Protein AF-0000000070850771 (afdb_homodimer)

Sequence (356 aa):
VQFSPDGNRIVSGSNDKTIRLWDASSGKQIQSLEGHSDGVTFVQFSPDGNKIASGSEDNTIRLWDASSGKQIQSLEGHSDSVYSVQFSPDGIRIVSASFDKTIRLWDASSGKQIQFLEGHSGGVTFVQFSLDGNRIVSSSFDKTIRLWDAFSGKQIQSLEGHSGSIYSVQFSLDGNRIVQFSPDGNRIVSGSNDKTIRLWDASSGKQIQSLEGHSDGVTFVQFSPDGNKIASGSEDNTIRLWDASSGKQIQSLEGHSDSVYSVQFSPDGIRIVSASFDKTIRLWDASSGKQIQFLEGHSGGVTFVQFSLDGNRIVSSSFDKTIRLWDAFSGKQIQSLEGHSGSIYSVQFSLDGNRI

Foldseek 3Di:
DDAALVRQKDWDWFQVQWIWIAGRPVRDTDDIQHDGPGGWQDWDAQNVRQKMWTWGQSQWIWIAGRVPSHTDDIQHDGPGGWHEKDAALVRQKMWTFFQSQWIWIAGRPPSHTQDIAHDGPGGWNYKDADNVRQKMWTFGQSGKIWIAGRRPNDTDDIHDDDPGGDDDDDDDNPPDPD/DDAALVRQKDWDWFQVQWIWIAGRPVRDTDDIQHDGPGGWQDWDAQNVRQKMWTWGQSQWIWIAGRVPSHTDDIQHDGPGGWHEKDAANVRQKMWTFFQSQWIWIAGRPPSHTQDIAHDGPGGWNYKDADNVRQKMWTFGQSGKIWIAGRRPNDTDDIHDDDPGGDDDDDRPPPPDPD

Secondary structure (DSSP, 8-state):
-EE-TTSSEEEEEETTSEEEEEETTT--EEEEEE--SS-EEEEEE-TTSSEEEEEETTS-EEEEETTT--EEEEE---SS-EEEEEE-TTSSEEEEEETTSEEEEEETTT--EEEEEE--SS-EEEEEE-TTSSEEEEEETTS-EEEEETTT--EEEEE----SPEE--PPP------/-EE-TTSSEEEEEETTSEEEEEETTT--EEEEEE--SS-EEEEEE-TTSSEEEEEETTS-EEEEETTT--EEEEE---SS-EEEEEE-TTSSEEEEEETTSEEEEEETTT--EEEEEE--SS-EEEEEE-TTSSEEEEEETTS-EEEEETTT--EEEEE----S-EE-S-----S---

Organism: Reticulomyxa filosa (NCBI:txid46433)

Solvent-accessible surface area (backbone atoms only — not comparable to full-atom values): 17464 Å² total; per-residue (Å²): 62,41,60,29,66,87,46,56,31,33,41,38,21,13,49,67,22,39,31,39,32,27,33,55,83,81,34,44,75,74,40,70,37,76,76,59,87,30,29,23,37,20,50,38,55,29,63,86,41,56,32,32,42,34,16,11,56,63,19,35,34,39,32,27,33,54,84,80,40,44,74,74,44,70,39,77,76,59,84,27,36,20,37,19,56,39,55,28,63,84,43,56,33,34,40,35,12,13,50,63,22,37,32,40,30,29,33,57,84,81,45,45,75,74,38,69,34,76,78,58,89,23,31,20,43,28,50,44,58,30,73,85,41,59,32,31,40,34,36,22,68,63,26,38,33,38,33,27,33,57,81,80,35,44,74,72,36,67,39,74,77,61,87,26,50,52,23,28,37,77,80,83,76,80,72,61,89,115,47,40,60,29,66,86,47,55,31,33,40,39,22,13,48,66,21,41,31,38,32,28,33,56,83,80,34,44,76,73,42,69,38,77,76,58,88,29,30,24,41,20,43,38,56,28,64,86,41,55,31,32,41,34,15,11,57,64,18,35,32,38,33,26,34,55,85,80,40,43,76,73,43,71,38,76,76,60,84,28,34,20,45,19,55,37,55,27,65,86,43,56,33,34,40,35,13,14,50,64,22,36,33,40,29,28,32,56,84,82,44,44,76,74,38,69,34,75,78,58,89,22,31,19,58,30,51,43,60,32,71,84,42,59,33,32,41,34,36,20,68,64,27,38,33,39,33,28,33,58,81,81,36,44,74,73,36,66,40,75,77,59,85,25,49,54,31,30,59,40,60,50,72,73,83,63,84,118

Radius of gyration: 18.32 Å; Cα contacts (8 Å, |Δi|>4): 1154; chains: 2; bounding box: 45×47×45 Å

InterPro domains:
  IPR001680 WD40 repeat [PS50082] (1-32)
  IPR001680 WD40 repeat [PS50082] (33-74)
  IPR001680 WD40 repeat [PS50082] (75-116)
  IPR001680 WD40 repeat [PS50082] (117-158)
  IPR001680 WD40 repeat [SM00320] (1-23)
  IPR001680 WD40 repeat [SM00320] (26-65)
  IPR001680 WD40 repeat [SM00320] (68-107)
  IPR001680 WD40 repeat [SM00320] (110-149)
  IPR015943 WD40/YVTN repeat-like-containing domain superfamily [G3DSA:2.130.10.10] (1-86)
  IPR015943 WD40/YVTN repeat-like-containing domain superfamily [G3DSA:2.130.10.10] (87-178)
  IPR019775 WD40 repeat, conserved site [PS00678] (10-24)
  IPR019775 WD40 repeat, conserved site [PS00678] (52-66)
  IPR019775 WD40 repeat, conserved site [PS00678] (94-108)
  IPR020472 PAC1/LIS1-like, WD-40 repeat [PR00320] (10-24)
  IPR020472 PAC1/LIS1-like, WD-40 repeat [PR00320] (52-66)
  IPR020472 PAC1/LIS1-like, WD-40 repeat [PR00320] (94-108)
  IPR036322 WD40-repeat-containing domain superfamily [SSF50978] (1-176)
  IPR055442 EML-like, second beta-propeller domain [PF23414] (3-158)

Nearest PDB structures (foldseek):
  5mzh-assembly2_B  TM=9.780E-01  e=2.403E-18  Chlamydomonas reinhardtii
  5nnz-assembly2_B  TM=9.558E-01  e=1.083E-18  Homo sapiens
  2co0-assembly1_A  TM=9.721E-01  e=6.954E-18  Homo sapiens
  7axx-assembly1_A  TM=9.404E-01  e=8.601E-18  Homo sapiens
  2gnq-assembly1_A  TM=9.374E-01  e=9.070E-18  Homo sapiens

pLDDT: mean 88.92, std 14.16, range [16.92, 97.56]

Structure (mmCIF, N/CA/C/O backbone):
data_AF-0000000070850771-model_v1
#
loop_
_entity.id
_entity.type
_entity.pdbx_description
1 polymer 'EML-like second beta-propeller domain-containing protein'
#
loop_
_atom_site.group_PDB
_atom_site.id
_atom_site.type_symbol
_atom_site.label_atom_id
_atom_site.label_alt_id
_atom_site.label_comp_id
_atom_site.label_asym_id
_atom_site.label_entity_id
_atom_site.label_seq_id
_atom_site.pdbx_PDB_ins_code
_atom_site.Cartn_x
_atom_site.Cartn_y
_atom_site.Cartn_z
_atom_site.occupancy
_atom_site.B_iso_or_equiv
_atom_site.auth_seq_id
_atom_site.auth_comp_id
_atom_site.auth_asym_id
_atom_site.auth_atom_id
_atom_site.pdbx_PDB_model_num
ATOM 1 N N . VAL A 1 1 ? -6.684 4.672 1.178 1 89.12 1 VAL A N 1
ATOM 2 C CA . VAL A 1 1 ? -7.539 4.383 2.324 1 89.12 1 VAL A CA 1
ATOM 3 C C . VAL A 1 1 ? -6.812 3.449 3.289 1 89.12 1 VAL A C 1
ATOM 5 O O . VAL A 1 1 ? -6.086 2.549 2.863 1 89.12 1 VAL A O 1
ATOM 8 N N . GLN A 1 2 ? -7.027 3.639 4.605 1 88.12 2 GLN A N 1
ATOM 9 C CA . GLN A 1 2 ? -6.363 2.789 5.59 1 88.12 2 GLN A CA 1
ATOM 10 C C . GLN A 1 2 ? -7.133 2.771 6.91 1 88.12 2 GLN A C 1
ATOM 12 O O . GLN A 1 2 ? -7.664 3.799 7.34 1 88.12 2 GLN A O 1
ATOM 17 N N . PHE A 1 3 ? -7.062 1.614 7.566 1 88.5 3 PHE A N 1
ATOM 18 C CA . PHE A 1 3 ? -7.574 1.521 8.93 1 88.5 3 PHE A CA 1
ATOM 19 C C . PHE A 1 3 ? -6.59 2.137 9.922 1 88.5 3 PHE A C 1
ATOM 21 O O . PHE A 1 3 ? -5.375 2.057 9.727 1 88.5 3 PHE A O 1
ATOM 28 N N . SER A 1 4 ? -7.227 2.68 10.938 1 89.06 4 SER A N 1
ATOM 29 C CA . SER A 1 4 ? -6.375 2.969 12.086 1 89.06 4 SER A CA 1
ATOM 30 C C . SER A 1 4 ? -5.906 1.686 12.766 1 89.06 4 SER A C 1
ATOM 32 O O . SER A 1 4 ? -6.504 0.624 12.578 1 89.06 4 SER A O 1
ATOM 34 N N . PRO A 1 5 ? -4.832 1.775 13.516 1 85.44 5 PRO A N 1
ATOM 35 C CA . PRO A 1 5 ? -4.285 0.564 14.133 1 85.44 5 PRO A CA 1
ATOM 36 C C . PRO A 1 5 ? -5.285 -0.142 15.039 1 85.44 5 PRO A C 1
ATOM 38 O O . PRO A 1 5 ? -5.281 -1.372 15.133 1 85.44 5 PRO A O 1
ATOM 41 N N . ASP A 1 6 ? -6.125 0.555 15.688 1 86.81 6 ASP A N 1
ATOM 42 C CA . ASP A 1 6 ? -7.094 -0.061 16.594 1 86.81 6 ASP A CA 1
ATOM 43 C C . ASP A 1 6 ? -8.344 -0.503 15.844 1 86.81 6 ASP A C 1
ATOM 45 O O . ASP A 1 6 ? -9.25 -1.098 16.438 1 86.81 6 ASP A O 1
ATOM 49 N N . GLY A 1 7 ? -8.414 -0.116 14.547 1 87.88 7 GLY A N 1
ATOM 50 C CA . GLY A 1 7 ? -9.492 -0.587 13.688 1 87.88 7 GLY A CA 1
ATOM 51 C C . GLY A 1 7 ? -10.758 0.236 13.82 1 87.88 7 GLY A C 1
ATOM 52 O O . GLY A 1 7 ? -11.766 -0.069 13.18 1 87.88 7 GLY A O 1
ATOM 53 N N . ASN A 1 8 ? -10.742 1.292 14.602 1 91.94 8 ASN A N 1
ATOM 54 C CA . ASN A 1 8 ? -11.961 2.033 14.914 1 91.94 8 ASN A CA 1
ATOM 55 C C . ASN A 1 8 ? -12.188 3.178 13.922 1 91.94 8 ASN A C 1
ATOM 57 O O . ASN A 1 8 ? -13.289 3.73 13.852 1 91.94 8 ASN A O 1
ATOM 61 N N . ARG A 1 9 ? -11.195 3.527 13.25 1 93.56 9 ARG A N 1
ATOM 62 C CA . ARG A 1 9 ? -11.289 4.629 12.297 1 93.56 9 ARG A CA 1
ATOM 63 C C . ARG A 1 9 ? -10.719 4.234 10.945 1 93.56 9 ARG A C 1
ATOM 65 O O . ARG A 1 9 ? -9.953 3.271 10.844 1 93.56 9 ARG A O 1
ATOM 72 N N . ILE A 1 10 ? -11.109 4.938 9.898 1 92.06 10 ILE A N 1
ATOM 73 C CA . ILE A 1 10 ? -10.602 4.82 8.539 1 92.06 10 ILE A CA 1
ATOM 74 C C . ILE A 1 10 ? -10.219 6.203 8.008 1 92.06 10 ILE A C 1
ATOM 76 O O . ILE A 1 10 ? -10.953 7.176 8.211 1 92.06 10 ILE A O 1
ATOM 80 N N . VAL A 1 11 ? -9.102 6.285 7.367 1 93.56 11 VAL A N 1
ATOM 81 C CA . VAL A 1 11 ? -8.711 7.539 6.727 1 93.56 11 VAL A CA 1
ATOM 82 C C . VAL A 1 11 ? -8.672 7.355 5.211 1 93.56 11 VAL A C 1
ATOM 84 O O . VAL A 1 11 ? -8.281 6.293 4.719 1 93.56 11 VAL A O 1
ATOM 87 N N . SER A 1 12 ? -9.086 8.336 4.516 1 93 12 SER A N 1
ATOM 88 C CA . SER A 1 12 ? -9.062 8.312 3.057 1 93 12 SER A CA 1
ATOM 89 C C . SER A 1 12 ? -8.594 9.648 2.486 1 93 12 SER A C 1
ATOM 91 O O . SER A 1 12 ? -8.852 10.703 3.072 1 93 12 SER A O 1
ATOM 93 N N . GLY A 1 13 ? -7.906 9.562 1.429 1 93.25 13 GLY A N 1
ATOM 94 C CA . GLY A 1 13 ? -7.52 10.719 0.638 1 93.25 13 GLY A CA 1
ATOM 95 C C . GLY A 1 13 ? -8.062 10.688 -0.779 1 93.25 13 GLY A C 1
ATOM 96 O O . GLY A 1 13 ? -8.312 9.609 -1.324 1 93.25 13 GLY A O 1
ATOM 97 N N . SER A 1 14 ? -8.164 11.859 -1.319 1 91.25 14 SER A N 1
ATOM 98 C CA . SER A 1 14 ? -8.82 11.938 -2.621 1 91.25 14 SER A CA 1
ATOM 99 C C . SER A 1 14 ? -8.188 13.016 -3.498 1 91.25 14 SER A C 1
ATOM 101 O O . SER A 1 14 ? -7.496 13.906 -2.998 1 91.25 14 SER A O 1
ATOM 103 N N . ASN A 1 15 ? -8.484 12.883 -4.758 1 91.19 15 ASN A N 1
ATOM 104 C CA . ASN A 1 15 ? -8.07 13.898 -5.727 1 91.19 15 ASN A CA 1
ATOM 105 C C . ASN A 1 15 ? -8.844 15.203 -5.531 1 91.19 15 ASN A C 1
ATOM 107 O O . ASN A 1 15 ? -8.484 16.234 -6.105 1 91.19 15 ASN A O 1
ATOM 111 N N . ASP A 1 16 ? -9.875 15.266 -4.766 1 91.88 16 ASP A N 1
ATOM 112 C CA . ASP A 1 16 ? -10.617 16.5 -4.496 1 91.88 16 ASP A CA 1
ATOM 113 C C . ASP A 1 16 ? -9.922 17.328 -3.422 1 91.88 16 ASP A C 1
ATOM 115 O O . ASP A 1 16 ? -10.5 18.281 -2.9 1 91.88 16 ASP A O 1
ATOM 119 N N . LYS A 1 17 ? -8.742 16.938 -3.02 1 94 17 LYS A N 1
ATOM 120 C CA . LYS A 1 17 ? -7.816 17.656 -2.148 1 94 17 LYS A CA 1
ATOM 121 C C . LYS A 1 17 ? -8.188 17.469 -0.679 1 94 17 LYS A C 1
ATOM 123 O O . LYS A 1 17 ? -7.641 18.141 0.194 1 94 17 LYS A O 1
ATOM 128 N N . THR A 1 18 ? -9.078 16.531 -0.438 1 93.31 18 THR A N 1
ATOM 129 C CA . THR A 1 18 ? -9.508 16.391 0.947 1 93.31 18 THR A CA 1
ATOM 130 C C . THR A 1 18 ? -9.047 15.047 1.521 1 93.31 18 THR A C 1
ATOM 132 O O . THR A 1 18 ? -8.859 14.078 0.78 1 93.31 18 THR A O 1
ATOM 135 N N . ILE A 1 19 ? -8.836 15.078 2.793 1 95.5 19 ILE A N 1
ATOM 136 C CA . ILE A 1 19 ? -8.68 13.875 3.613 1 95.5 19 ILE A CA 1
ATOM 137 C C . ILE A 1 19 ? -9.867 13.734 4.555 1 95.5 19 ILE A C 1
ATOM 139 O O . ILE A 1 19 ? -10.289 14.711 5.188 1 95.5 19 ILE A O 1
ATOM 143 N N . ARG A 1 20 ? -10.359 12.562 4.66 1 95.5 20 ARG A N 1
ATOM 144 C CA . ARG A 1 20 ? -11.508 12.344 5.535 1 95.5 20 ARG A CA 1
ATOM 145 C C . ARG A 1 20 ? -11.242 11.203 6.516 1 95.5 20 ARG A C 1
ATOM 147 O O . ARG A 1 20 ? -10.633 10.203 6.152 1 95.5 20 ARG A O 1
ATOM 154 N N . LEU A 1 21 ? -11.695 11.477 7.652 1 95.56 21 LEU A N 1
ATOM 155 C CA . LEU A 1 21 ? -11.68 10.461 8.703 1 95.56 21 LEU A CA 1
ATOM 156 C C . LEU A 1 21 ? -13.086 9.938 8.977 1 95.56 21 LEU A C 1
ATOM 158 O O . LEU A 1 21 ? -14.023 10.719 9.125 1 95.56 21 LEU A O 1
ATOM 162 N N . TRP A 1 22 ? -13.156 8.641 9.062 1 94.81 22 TRP A N 1
ATOM 163 C CA . TRP A 1 22 ? -14.445 7.988 9.242 1 94.81 22 TRP A CA 1
ATOM 164 C C . TRP A 1 22 ? -14.453 7.125 10.492 1 94.81 22 TRP A C 1
ATOM 166 O O . TRP A 1 22 ? -13.438 6.523 10.852 1 94.81 22 TRP A O 1
ATOM 176 N N . ASP A 1 23 ? -15.617 7.082 11.125 1 94.88 23 ASP A N 1
ATOM 177 C CA . ASP A 1 23 ? -15.844 6.051 12.133 1 94.88 23 ASP A CA 1
ATOM 178 C C . ASP A 1 23 ? -16.094 4.691 11.484 1 94.88 23 ASP A C 1
ATOM 180 O O . ASP A 1 23 ? -17.016 4.543 10.68 1 94.88 23 ASP A O 1
ATOM 184 N N . ALA A 1 24 ? -15.375 3.721 11.82 1 90.88 24 ALA A N 1
ATOM 185 C CA . ALA A 1 24 ? -15.406 2.439 11.117 1 90.88 24 ALA A CA 1
ATOM 186 C C . ALA A 1 24 ? -16.656 1.64 11.5 1 90.88 24 ALA A C 1
ATOM 188 O O . ALA A 1 24 ? -17.016 0.683 10.812 1 90.88 24 ALA A O 1
ATOM 189 N N . SER A 1 25 ? -17.203 1.905 12.562 1 89.12 25 SER A N 1
ATOM 190 C CA . SER A 1 25 ? -18.391 1.177 13 1 89.12 25 SER A CA 1
ATOM 191 C C . SER A 1 25 ? -19.656 1.756 12.383 1 89.12 25 SER A C 1
ATOM 193 O O . SER A 1 25 ? -20.453 1.026 11.797 1 89.12 25 SER A O 1
ATOM 195 N N . SER A 1 26 ? -19.812 3.1 12.438 1 90.81 26 SER A N 1
ATOM 196 C CA . SER A 1 26 ? -21.047 3.736 11.984 1 90.81 26 SER A CA 1
ATOM 197 C C . SER A 1 26 ? -20.938 4.137 10.516 1 90.81 26 SER A C 1
ATOM 199 O O . SER A 1 26 ? -21.969 4.359 9.859 1 90.81 26 SER A O 1
ATOM 201 N N . GLY A 1 27 ? -19.719 4.312 10.047 1 89.81 27 GLY A N 1
ATOM 202 C CA . GLY A 1 27 ? -19.5 4.773 8.688 1 89.81 27 GLY A CA 1
ATOM 203 C C . GLY A 1 27 ? -19.625 6.281 8.539 1 89.81 27 GLY A C 1
ATOM 204 O O . GLY A 1 27 ? -19.516 6.812 7.438 1 89.81 27 GLY A O 1
ATOM 205 N N . LYS A 1 28 ? -19.797 6.949 9.641 1 93.44 28 LYS A N 1
ATOM 206 C CA . LYS A 1 28 ? -19.953 8.398 9.594 1 93.44 28 LYS A CA 1
ATOM 207 C C . LYS A 1 28 ? -18.594 9.102 9.531 1 93.44 28 LYS A C 1
ATOM 209 O O . LYS A 1 28 ? -17.641 8.656 10.164 1 93.44 28 LYS A O 1
ATOM 214 N N . GLN A 1 29 ? -18.641 10.164 8.812 1 94.06 29 GLN A N 1
ATOM 215 C CA . GLN A 1 29 ? -17.438 10.992 8.781 1 94.06 29 GLN A CA 1
ATOM 216 C C . GLN A 1 29 ? -17.219 11.695 10.117 1 94.06 29 GLN A C 1
ATOM 218 O O . GLN A 1 29 ? -18.125 12.32 10.648 1 94.06 29 GLN A O 1
ATOM 223 N N . ILE A 1 30 ? -16.062 11.617 10.664 1 94.75 30 ILE A N 1
ATOM 224 C CA . ILE A 1 30 ? -15.68 12.234 11.93 1 94.75 30 ILE A CA 1
ATOM 225 C C . ILE A 1 30 ? -15.07 13.609 11.672 1 94.75 30 ILE A C 1
ATOM 227 O O . ILE A 1 30 ? -15.391 14.578 12.367 1 94.75 30 ILE A O 1
ATOM 231 N N . GLN A 1 31 ? -14.133 13.656 10.758 1 93.88 31 GLN A N 1
ATOM 232 C CA . GLN A 1 31 ? -13.375 14.867 10.461 1 93.88 31 GLN A CA 1
ATOM 233 C C . GLN A 1 31 ? -13.094 14.992 8.969 1 93.88 31 GLN A C 1
ATOM 235 O O . GLN A 1 31 ? -13.047 13.984 8.258 1 93.88 31 GLN A O 1
ATOM 240 N N . SER A 1 32 ? -12.992 16.188 8.523 1 94 32 SER A N 1
ATOM 241 C CA . SER A 1 32 ? -12.383 16.531 7.242 1 94 32 SER A CA 1
ATOM 242 C C . SER A 1 32 ? -11.086 17.297 7.438 1 94 32 SER A C 1
ATOM 244 O O . SER A 1 32 ? -11.062 18.328 8.117 1 94 32 SER A O 1
ATOM 246 N N . LEU A 1 33 ? -10.078 16.781 6.965 1 94.62 33 LEU A N 1
ATOM 247 C CA . LEU A 1 33 ? -8.773 17.438 7.078 1 94.62 33 LEU A CA 1
ATOM 248 C C . LEU A 1 33 ? -8.453 18.234 5.816 1 94.62 33 LEU A C 1
ATOM 250 O O . LEU A 1 33 ? -8.102 17.656 4.785 1 94.62 33 LEU A O 1
ATOM 254 N N . GLU A 1 34 ? -8.523 19.5 5.973 1 92.31 34 GLU A N 1
ATOM 255 C CA . GLU A 1 34 ? -8.352 20.391 4.828 1 92.31 34 GLU A CA 1
ATOM 256 C C . GLU A 1 34 ? -7.055 21.172 4.934 1 92.31 34 GLU A C 1
ATOM 258 O O . GLU A 1 34 ? -6.73 21.703 6 1 92.31 34 GLU A O 1
ATOM 263 N N . GLY A 1 35 ? -6.328 21.25 3.82 1 93.12 35 GLY A N 1
ATOM 264 C CA . GLY A 1 35 ? -5.086 22 3.82 1 93.12 35 GLY A CA 1
ATOM 265 C C . GLY A 1 35 ? -4.277 21.828 2.547 1 93.12 35 GLY A C 1
ATOM 266 O O . GLY A 1 35 ? -3.627 22.766 2.084 1 93.12 35 GLY A O 1
ATOM 267 N N . HIS A 1 36 ? -4.328 20.641 2.012 1 95.25 36 HIS A N 1
ATOM 268 C CA . HIS A 1 36 ? -3.641 20.406 0.746 1 95.25 36 HIS A CA 1
ATOM 269 C C . HIS A 1 36 ? -4.242 21.25 -0.37 1 95.25 36 HIS A C 1
ATOM 271 O O . HIS A 1 36 ? -5.457 21.484 -0.397 1 95.25 36 HIS A O 1
ATOM 277 N N . SER A 1 37 ? -3.457 21.688 -1.333 1 96.38 37 SER A N 1
ATOM 278 C CA . SER A 1 37 ? -3.924 22.531 -2.424 1 96.38 37 SER A CA 1
ATOM 279 C C . SER A 1 37 ? -4.035 21.75 -3.727 1 96.38 37 SER A C 1
ATOM 281 O O . SER A 1 37 ? -4.324 22.328 -4.781 1 96.38 37 SER A O 1
ATOM 283 N N . ASP A 1 38 ? -3.732 20.516 -3.734 1 96.12 38 ASP A N 1
ATOM 284 C CA . ASP A 1 38 ? -3.895 19.594 -4.863 1 96.12 38 ASP A CA 1
ATOM 285 C C . ASP A 1 38 ? -4.246 18.188 -4.383 1 96.12 38 ASP A C 1
ATOM 287 O O . ASP A 1 38 ? -4.453 17.969 -3.188 1 96.12 38 ASP A O 1
ATOM 291 N N . GLY A 1 39 ? -4.426 17.281 -5.312 1 93.31 39 GLY A N 1
ATOM 292 C CA . GLY A 1 39 ? -4.883 15.938 -4.992 1 93.31 39 GLY A CA 1
ATOM 293 C C . GLY A 1 39 ? -4.051 15.266 -3.922 1 93.31 39 GLY A C 1
ATOM 294 O O . GLY A 1 39 ? -2.824 15.391 -3.91 1 93.31 39 GLY A O 1
ATOM 295 N N . VAL A 1 40 ? -4.727 14.57 -3.033 1 93.56 40 VAL A N 1
ATOM 296 C CA . VAL A 1 40 ? -4.074 13.766 -2.006 1 93.56 40 VAL A CA 1
ATOM 297 C C . VAL A 1 40 ? -3.795 12.359 -2.547 1 93.56 40 VAL A C 1
ATOM 299 O O . VAL A 1 40 ? -4.715 11.664 -2.977 1 93.56 40 VAL A O 1
ATOM 302 N N . THR A 1 41 ? -2.525 11.93 -2.484 1 88.69 41 THR A N 1
ATOM 303 C CA . THR A 1 41 ? -2.107 10.719 -3.174 1 88.69 41 THR A CA 1
ATOM 304 C C . THR A 1 41 ? -1.843 9.594 -2.174 1 88.69 41 THR A C 1
ATOM 306 O O . THR A 1 41 ? -1.808 8.414 -2.547 1 88.69 41 THR A O 1
ATOM 309 N N . PHE A 1 42 ? -1.673 9.938 -0.958 1 89.88 42 PHE A N 1
ATOM 310 C CA . PHE A 1 42 ? -1.331 8.938 0.043 1 89.88 42 PHE A CA 1
ATOM 311 C C . PHE A 1 42 ? -1.756 9.391 1.434 1 89.88 42 PHE A C 1
ATOM 313 O O . PHE A 1 42 ? -1.63 10.57 1.771 1 89.88 42 PHE A O 1
ATOM 320 N N . VAL A 1 43 ? -2.215 8.453 2.211 1 91.94 43 VAL A N 1
ATOM 321 C CA . VAL A 1 43 ? -2.51 8.703 3.617 1 91.94 43 VAL A CA 1
ATOM 322 C C . VAL A 1 43 ? -2.109 7.496 4.457 1 91.94 43 VAL A C 1
ATOM 324 O O . VAL A 1 43 ? -2.26 6.352 4.02 1 91.94 43 VAL A O 1
ATOM 327 N N . GLN A 1 44 ? -1.701 7.785 5.633 1 90.5 44 GLN A N 1
ATOM 328 C CA . GLN A 1 44 ? -1.362 6.703 6.551 1 90.5 44 GLN A CA 1
ATOM 329 C C . GLN A 1 44 ? -1.435 7.172 8 1 90.5 44 GLN A C 1
ATOM 331 O O . GLN A 1 44 ? -0.997 8.273 8.328 1 90.5 44 GLN A O 1
ATOM 336 N N . PHE A 1 45 ? -1.881 6.266 8.844 1 90.5 45 PHE A N 1
ATOM 337 C CA . PHE A 1 45 ? -1.813 6.508 10.281 1 90.5 45 PHE A CA 1
ATOM 338 C C . PHE A 1 45 ? -0.41 6.238 10.812 1 90.5 45 PHE A C 1
ATOM 340 O O . PHE A 1 45 ? 0.292 5.363 10.305 1 90.5 45 PHE A O 1
ATOM 347 N N . SER A 1 46 ? -0.137 6.992 11.852 1 90.44 46 SER A N 1
ATOM 348 C CA . SER A 1 46 ? 1.011 6.574 12.648 1 90.44 46 SER A CA 1
ATOM 349 C C . SER A 1 46 ? 0.725 5.27 13.383 1 90.44 46 SER A C 1
ATOM 351 O O . SER A 1 46 ? -0.435 4.898 13.578 1 90.44 46 SER A O 1
ATOM 353 N N . PRO A 1 47 ? 1.763 4.582 13.766 1 87.31 47 PRO A N 1
ATOM 354 C CA . PRO A 1 47 ? 1.561 3.275 14.398 1 87.31 47 PRO A CA 1
ATOM 355 C C . PRO A 1 47 ? 0.723 3.355 15.672 1 87.31 47 PRO A C 1
ATOM 357 O O . PRO A 1 47 ? 0.013 2.404 16 1 87.31 47 PRO A O 1
ATOM 360 N N . ASP A 1 48 ? 0.796 4.418 16.375 1 89.38 48 ASP A N 1
ATOM 361 C CA . ASP A 1 48 ? 0.015 4.547 17.594 1 89.38 48 ASP A CA 1
ATOM 362 C C . ASP A 1 48 ? -1.374 5.109 17.312 1 89.38 48 ASP A C 1
ATOM 364 O O . ASP A 1 48 ? -2.205 5.227 18.219 1 89.38 48 ASP A O 1
ATOM 368 N N . GLY A 1 49 ? -1.608 5.543 16.078 1 91.44 49 GLY A N 1
ATOM 369 C CA . GLY A 1 49 ? -2.93 5.973 15.641 1 91.44 49 GLY A CA 1
ATOM 370 C C . GLY A 1 49 ? -3.227 7.422 15.984 1 91.44 49 GLY A C 1
ATOM 371 O O . GLY A 1 49 ? -4.344 7.895 15.773 1 91.44 49 GLY A O 1
ATOM 372 N N . ASN A 1 50 ? -2.221 8.156 16.438 1 94.31 50 ASN A N 1
ATOM 373 C CA . ASN A 1 50 ? -2.457 9.5 16.922 1 94.31 50 ASN A CA 1
ATOM 374 C C . ASN A 1 50 ? -2.207 10.555 15.844 1 94.31 50 ASN A C 1
ATOM 376 O O . ASN A 1 50 ? -2.641 11.695 15.977 1 94.31 50 ASN A O 1
ATOM 380 N N . LYS A 1 51 ? -1.517 10.172 14.875 1 95.44 51 LYS A N 1
ATOM 381 C CA . LYS A 1 51 ? -1.221 11.078 13.773 1 95.44 51 LYS A CA 1
ATOM 382 C C . LYS A 1 51 ? -1.58 10.453 12.43 1 95.44 51 LYS A C 1
ATOM 384 O O . LYS A 1 51 ? -1.708 9.234 12.32 1 95.44 51 LYS A O 1
ATOM 389 N N . ILE A 1 52 ? -1.757 11.305 11.461 1 94.12 52 ILE A N 1
ATOM 390 C CA . ILE A 1 52 ? -1.931 10.914 10.062 1 94.12 52 ILE A CA 1
ATOM 391 C C . ILE A 1 52 ? -0.933 11.68 9.188 1 94.12 52 ILE A C 1
ATOM 393 O O . ILE A 1 52 ? -0.766 12.891 9.336 1 94.12 52 ILE A O 1
ATOM 397 N N . ALA A 1 53 ? -0.269 10.969 8.367 1 94.38 53 ALA A N 1
ATOM 398 C CA . ALA A 1 53 ? 0.571 11.594 7.348 1 94.38 53 ALA A CA 1
ATOM 399 C C . ALA A 1 53 ? -0.092 11.531 5.977 1 94.38 53 ALA A C 1
ATOM 401 O O . ALA A 1 53 ? -0.691 10.516 5.617 1 94.38 53 ALA A O 1
ATOM 402 N N . SER A 1 54 ? 0.041 12.602 5.242 1 94.5 54 SER A N 1
ATOM 403 C CA . SER A 1 54 ? -0.524 12.641 3.896 1 94.5 54 SER A CA 1
ATOM 404 C C . SER A 1 54 ? 0.473 13.211 2.895 1 94.5 54 SER A C 1
ATOM 406 O O . SER A 1 54 ? 1.243 14.109 3.223 1 94.5 54 SER A O 1
ATOM 408 N N . GLY A 1 55 ? 0.495 12.617 1.747 1 93.88 55 GLY A N 1
ATOM 409 C CA . GLY A 1 55 ? 1.216 13.141 0.598 1 93.88 55 GLY A CA 1
ATOM 410 C C . GLY A 1 55 ? 0.301 13.648 -0.502 1 93.88 55 GLY A C 1
ATOM 411 O O . GLY A 1 55 ? -0.823 13.164 -0.651 1 93.88 55 GLY A O 1
ATOM 412 N N . SER A 1 56 ? 0.813 14.555 -1.225 1 93.75 56 SER A N 1
ATOM 413 C CA . SER A 1 56 ? -0.053 15.227 -2.191 1 93.75 56 SER A CA 1
ATOM 414 C C . SER A 1 56 ? 0.71 15.586 -3.463 1 93.75 56 SER A C 1
ATOM 416 O O . SER A 1 56 ? 1.942 15.617 -3.465 1 93.75 56 SER A O 1
ATOM 418 N N . GLU A 1 57 ? -0.067 15.859 -4.465 1 93.44 57 GLU A N 1
ATOM 419 C CA . GLU A 1 57 ? 0.456 16.391 -5.719 1 93.44 57 GLU A CA 1
ATOM 420 C C . GLU A 1 57 ? 0.903 17.844 -5.559 1 93.44 57 GLU A C 1
ATOM 422 O O . GLU A 1 57 ? 1.547 18.406 -6.449 1 93.44 57 GLU A O 1
ATOM 427 N N . ASP A 1 58 ? 0.616 18.531 -4.457 1 95.44 58 ASP A N 1
ATOM 428 C CA . ASP A 1 58 ? 1.066 19.891 -4.207 1 95.44 58 ASP A CA 1
ATOM 429 C C . ASP A 1 58 ? 2.494 19.906 -3.666 1 95.44 58 ASP A C 1
ATOM 431 O O . ASP A 1 58 ? 2.953 20.922 -3.146 1 95.44 58 ASP A O 1
ATOM 435 N N . ASN A 1 59 ? 3.135 18.812 -3.68 1 95.75 59 ASN A N 1
ATOM 436 C CA . ASN A 1 59 ? 4.551 18.609 -3.385 1 95.75 59 ASN A CA 1
ATOM 437 C C . ASN A 1 59 ? 4.812 18.594 -1.881 1 95.75 59 ASN A C 1
ATOM 439 O O . ASN A 1 59 ? 5.965 18.688 -1.447 1 95.75 59 ASN A O 1
ATOM 443 N N . THR A 1 60 ? 3.793 18.516 -1.09 1 94.88 60 THR A N 1
ATOM 444 C CA . THR A 1 60 ? 4.012 18.578 0.35 1 94.88 60 THR A CA 1
ATOM 445 C C . THR A 1 60 ? 3.523 17.312 1.039 1 94.88 60 THR A C 1
ATOM 447 O O . THR A 1 60 ? 2.715 16.562 0.479 1 94.88 60 THR A O 1
ATOM 450 N N . ILE A 1 61 ? 4.113 17.141 2.211 1 96.62 61 ILE A N 1
ATOM 451 C CA . ILE A 1 61 ? 3.596 16.203 3.197 1 96.62 61 ILE A CA 1
ATOM 452 C C . ILE A 1 61 ? 3.006 16.969 4.379 1 96.62 61 ILE A C 1
ATOM 454 O O . ILE A 1 61 ? 3.586 17.953 4.844 1 96.62 61 ILE A O 1
ATOM 458 N N . ARG A 1 62 ? 1.945 16.5 4.824 1 97 62 ARG A N 1
ATOM 459 C CA . ARG A 1 62 ? 1.354 17.125 5.996 1 97 62 ARG A CA 1
ATOM 460 C C . ARG A 1 62 ? 1.055 16.109 7.082 1 97 62 ARG A C 1
ATOM 462 O O . ARG A 1 62 ? 0.654 14.977 6.785 1 97 62 ARG A O 1
ATOM 469 N N . LEU A 1 63 ? 1.27 16.562 8.258 1 97.12 63 LEU A N 1
ATOM 470 C CA . LEU A 1 63 ? 0.951 15.773 9.438 1 97.12 63 LEU A CA 1
ATOM 471 C C . LEU A 1 63 ? -0.272 16.328 10.156 1 97.12 63 LEU A C 1
ATOM 473 O O . LEU A 1 63 ? -0.387 17.547 10.344 1 97.12 63 LEU A O 1
ATOM 477 N N . TRP A 1 64 ? -1.099 15.438 10.562 1 96.94 64 TRP A N 1
ATOM 478 C CA . TRP A 1 64 ? -2.357 15.805 11.195 1 96.94 64 TRP A CA 1
ATOM 479 C C . TRP A 1 64 ? -2.504 15.125 12.555 1 96.94 64 TRP A C 1
ATOM 481 O O . TRP A 1 64 ? -2.082 13.984 12.727 1 96.94 64 TRP A O 1
ATOM 491 N N . ASP A 1 65 ? -3.096 15.859 13.438 1 96.56 65 ASP A N 1
ATOM 492 C CA . ASP A 1 65 ? -3.576 15.219 14.656 1 96.56 65 ASP A CA 1
ATOM 493 C C . ASP A 1 65 ? -4.832 14.391 14.383 1 96.56 65 ASP A C 1
ATOM 495 O O . ASP A 1 65 ? -5.859 14.93 13.977 1 96.56 65 ASP A O 1
ATOM 499 N N . ALA A 1 66 ? -4.816 13.141 14.656 1 94.56 66 ALA A N 1
ATOM 500 C CA . ALA A 1 66 ? -5.891 12.242 14.258 1 94.56 66 ALA A CA 1
ATOM 501 C C . ALA A 1 66 ? -7.133 12.445 15.117 1 94.56 66 ALA A C 1
ATOM 503 O O . ALA A 1 66 ? -8.234 12.055 14.734 1 94.56 66 ALA A O 1
ATOM 504 N N . SER A 1 67 ? -6.949 12.93 16.281 1 93.94 67 SER A N 1
ATOM 505 C CA . SER A 1 67 ? -8.078 13.133 17.188 1 93.94 67 SER A CA 1
ATOM 506 C C . SER A 1 67 ? -8.82 14.422 16.859 1 93.94 67 SER A C 1
ATOM 508 O O . SER A 1 67 ? -10.055 14.43 16.781 1 93.94 67 SER A O 1
ATOM 510 N N . SER A 1 68 ? -8.117 15.516 16.578 1 93.81 68 SER A N 1
ATOM 511 C CA . SER A 1 68 ? -8.75 16.812 16.375 1 93.81 68 SER A CA 1
ATOM 512 C C . SER A 1 68 ? -8.938 17.125 14.898 1 93.81 68 SER A C 1
ATOM 514 O O . SER A 1 68 ? -9.75 17.969 14.531 1 93.81 68 SER A O 1
ATOM 516 N N . GLY A 1 69 ? -8.125 16.5 14.094 1 93.44 69 GLY A N 1
ATOM 517 C CA . GLY A 1 69 ? -8.148 16.766 12.664 1 93.44 69 GLY A CA 1
ATOM 518 C C . GLY A 1 69 ? -7.332 17.984 12.273 1 93.44 69 GLY A C 1
ATOM 519 O O . GLY A 1 69 ? -7.336 18.391 11.109 1 93.44 69 GLY A O 1
ATOM 520 N N . LYS A 1 70 ? -6.637 18.547 13.195 1 95.5 70 LYS A N 1
ATOM 521 C CA . LYS A 1 70 ? -5.852 19.75 12.914 1 95.5 70 LYS A CA 1
ATOM 522 C C . LYS A 1 70 ? -4.477 19.391 12.359 1 95.5 70 LYS A C 1
ATOM 524 O O . LYS A 1 70 ? -3.871 18.406 12.781 1 95.5 70 LYS A O 1
ATOM 529 N N . GLN A 1 71 ? -4.043 20.25 11.516 1 96.12 71 GLN A N 1
ATOM 530 C CA . GLN A 1 71 ? -2.695 20.062 10.977 1 96.12 71 GLN A CA 1
ATOM 531 C C . GLN A 1 71 ? -1.639 20.391 12.031 1 96.12 71 GLN A C 1
ATOM 533 O O . GLN A 1 71 ? -1.71 21.422 12.688 1 96.12 71 GLN A O 1
ATOM 538 N N . ILE A 1 72 ? -0.689 19.578 12.203 1 95.12 72 ILE A N 1
ATOM 539 C CA . ILE A 1 72 ? 0.411 19.734 13.141 1 95.12 72 ILE A CA 1
ATOM 540 C C . ILE A 1 72 ? 1.604 20.375 12.445 1 95.12 72 ILE A C 1
ATOM 542 O O . ILE A 1 72 ? 2.209 21.312 12.969 1 95.12 72 ILE A O 1
ATOM 546 N N . GLN A 1 73 ? 1.988 19.797 11.312 1 93.69 73 GLN A N 1
ATOM 547 C CA . GLN A 1 73 ? 3.188 20.203 10.586 1 93.69 73 GLN A CA 1
ATOM 548 C C . GLN A 1 73 ? 2.984 20.078 9.078 1 93.69 73 GLN A C 1
ATOM 550 O O . GLN A 1 73 ? 2.145 19.297 8.617 1 93.69 73 GLN A O 1
ATOM 555 N N . SER A 1 74 ? 3.711 20.859 8.352 1 94.44 74 SER A N 1
ATOM 556 C CA . SER A 1 74 ? 3.916 20.688 6.914 1 94.44 74 SER A CA 1
ATOM 557 C C . SER A 1 74 ? 5.375 20.391 6.594 1 94.44 74 SER A C 1
ATOM 559 O O . SER A 1 74 ? 6.27 21.141 6.984 1 94.44 74 SER A O 1
ATOM 561 N N . LEU A 1 75 ? 5.594 19.312 6.02 1 95.19 75 LEU A N 1
ATOM 562 C CA . LEU A 1 75 ? 6.941 18.922 5.613 1 95.19 75 LEU A CA 1
ATOM 563 C C . LEU A 1 75 ? 7.211 19.328 4.168 1 95.19 75 LEU A C 1
ATOM 565 O O . LEU A 1 75 ? 6.703 18.703 3.236 1 95.19 75 LEU A O 1
ATOM 569 N N . GLU A 1 76 ? 8.039 20.359 4.109 1 92.94 76 GLU A N 1
ATOM 570 C CA . GLU A 1 76 ? 8.312 20.953 2.803 1 92.94 76 GLU A CA 1
ATOM 571 C C . GLU A 1 76 ? 9.75 20.688 2.367 1 92.94 76 GLU A C 1
ATOM 573 O O . GLU A 1 76 ? 10.672 20.75 3.186 1 92.94 76 GLU A O 1
ATOM 578 N N . GLY A 1 77 ? 9.914 20.406 1.078 1 92.69 77 GLY A N 1
ATOM 579 C CA . GLY A 1 77 ? 11.234 20.141 0.544 1 92.69 77 GLY A CA 1
ATOM 580 C C . GLY A 1 77 ? 11.211 19.516 -0.837 1 92.69 77 GLY A C 1
ATOM 581 O O . GLY A 1 77 ? 12.016 19.875 -1.702 1 92.69 77 GLY A O 1
ATOM 582 N N . HIS A 1 78 ? 10.281 18.609 -1 1 95.44 78 HIS A N 1
ATOM 583 C CA . HIS A 1 78 ? 10.148 18.016 -2.326 1 95.44 78 HIS A CA 1
ATOM 584 C C . HIS A 1 78 ? 9.781 19.078 -3.363 1 95.44 78 HIS A C 1
ATOM 586 O O . HIS A 1 78 ? 9.094 20.047 -3.051 1 95.44 78 HIS A O 1
ATOM 592 N N . SER A 1 79 ? 10.148 18.859 -4.578 1 96.06 79 SER A N 1
ATOM 593 C CA . SER A 1 79 ? 9.898 19.828 -5.637 1 96.06 79 SER A CA 1
ATOM 594 C C . SER A 1 79 ? 8.922 19.281 -6.672 1 96.06 79 SER A C 1
ATOM 596 O O . SER A 1 79 ? 8.75 19.875 -7.742 1 96.06 79 SER A O 1
ATOM 598 N N . ASP A 1 80 ? 8.359 18.141 -6.484 1 96.5 80 ASP A N 1
ATOM 599 C CA . ASP A 1 80 ? 7.328 17.516 -7.301 1 96.5 80 ASP A CA 1
ATOM 600 C C . ASP A 1 80 ? 6.395 16.656 -6.449 1 96.5 80 ASP A C 1
ATOM 602 O O . ASP A 1 80 ? 6.547 16.594 -5.227 1 96.5 80 ASP A O 1
ATOM 606 N N . SER A 1 81 ? 5.438 16.094 -7.082 1 93.31 81 SER A N 1
ATOM 607 C CA . SER A 1 81 ? 4.379 15.328 -6.422 1 93.31 81 SER A CA 1
ATOM 608 C C . SER A 1 81 ? 4.957 14.273 -5.484 1 93.31 81 SER A C 1
ATOM 610 O O . SER A 1 81 ? 5.949 13.617 -5.82 1 93.31 81 SER A O 1
ATOM 612 N N . VAL A 1 82 ? 4.328 14.109 -4.359 1 92.62 82 VAL A N 1
ATOM 613 C CA . VAL A 1 82 ? 4.688 13.086 -3.379 1 92.62 82 VAL A CA 1
ATOM 614 C C . VAL A 1 82 ? 3.701 11.922 -3.461 1 92.62 82 VAL A C 1
ATOM 616 O O . VAL A 1 82 ? 2.516 12.086 -3.166 1 92.62 82 VAL A O 1
ATOM 619 N N . TYR A 1 83 ? 4.215 10.758 -3.676 1 86.5 83 TYR A N 1
ATOM 620 C CA . TYR A 1 83 ? 3.301 9.664 -3.977 1 86.5 83 TYR A CA 1
ATOM 621 C C . TYR A 1 83 ? 3.334 8.602 -2.879 1 86.5 83 TYR A C 1
ATOM 623 O O . TYR A 1 83 ? 2.451 7.746 -2.807 1 86.5 83 TYR A O 1
ATOM 631 N N . SER A 1 84 ? 4.305 8.672 -2.082 1 89.5 84 SER A N 1
ATOM 632 C CA . SER A 1 84 ? 4.387 7.703 -0.996 1 89.5 84 SER A CA 1
ATOM 633 C C . SER A 1 84 ? 4.957 8.336 0.269 1 89.5 84 SER A C 1
ATOM 635 O O . SER A 1 84 ? 5.938 9.078 0.207 1 89.5 84 SER A O 1
ATOM 637 N N . VAL A 1 85 ? 4.328 8.062 1.339 1 92 85 VAL A N 1
ATOM 638 C CA . VAL A 1 85 ? 4.738 8.516 2.664 1 92 85 VAL A CA 1
ATOM 639 C C . VAL A 1 85 ? 4.484 7.414 3.689 1 92 85 VAL A C 1
ATOM 641 O O . VAL A 1 85 ? 3.395 6.836 3.73 1 92 85 VAL A O 1
ATOM 644 N N . GLN A 1 86 ? 5.434 7.219 4.477 1 90.25 86 GLN A N 1
ATOM 645 C CA . GLN A 1 86 ? 5.25 6.168 5.473 1 90.25 86 GLN A CA 1
ATOM 646 C C . GLN A 1 86 ? 5.93 6.535 6.789 1 90.25 86 GLN A C 1
ATOM 648 O O . GLN A 1 86 ? 7.043 7.066 6.793 1 90.25 86 GLN A O 1
ATOM 653 N N . PHE A 1 87 ? 5.258 6.145 7.852 1 90.62 87 PHE A N 1
ATOM 654 C CA . PHE A 1 87 ? 5.895 6.203 9.164 1 90.62 87 PHE A CA 1
ATOM 655 C C . PHE A 1 87 ? 6.832 5.02 9.367 1 90.62 87 PHE A C 1
ATOM 657 O O . PHE A 1 87 ? 6.562 3.918 8.875 1 90.62 87 PHE A O 1
ATOM 664 N N . SER A 1 88 ? 7.863 5.344 10.109 1 90.25 88 SER A N 1
ATOM 665 C CA . SER A 1 88 ? 8.648 4.219 10.617 1 90.25 88 SER A CA 1
ATOM 666 C C . SER A 1 88 ? 7.852 3.416 11.641 1 90.25 88 SER A C 1
ATOM 668 O O . SER A 1 88 ? 6.883 3.916 12.219 1 90.25 88 SER A O 1
ATOM 670 N N . PRO A 1 89 ? 8.242 2.186 11.828 1 86.5 89 PRO A N 1
ATOM 671 C CA . PRO A 1 89 ? 7.477 1.32 12.727 1 86.5 89 PRO A CA 1
ATOM 672 C C . PRO A 1 89 ? 7.367 1.887 14.141 1 86.5 89 PRO A C 1
ATOM 674 O O . PRO A 1 89 ? 6.379 1.636 14.836 1 86.5 89 PRO A O 1
ATOM 677 N N . ASP A 1 90 ? 8.344 2.611 14.562 1 89.12 90 ASP A N 1
ATOM 678 C CA . ASP A 1 90 ? 8.297 3.178 15.906 1 89.12 90 ASP A CA 1
ATOM 679 C C . ASP A 1 90 ? 7.613 4.543 15.906 1 89.12 90 ASP A C 1
ATOM 681 O O . ASP A 1 90 ? 7.445 5.16 16.953 1 89.12 90 ASP A O 1
ATOM 685 N N . GLY A 1 91 ? 7.301 5.062 14.766 1 91.31 91 GLY A N 1
ATOM 686 C CA . GLY A 1 91 ? 6.512 6.277 14.633 1 91.31 91 GLY A CA 1
ATOM 687 C C . GLY A 1 91 ? 7.336 7.543 14.789 1 91.31 91 GLY A C 1
ATOM 688 O O . GLY A 1 91 ? 6.789 8.648 14.836 1 91.31 91 GLY A O 1
ATOM 689 N N . ILE A 1 92 ? 8.641 7.402 14.82 1 94.56 92 ILE A N 1
ATOM 690 C CA . ILE A 1 92 ? 9.5 8.539 15.148 1 94.56 92 ILE A CA 1
ATOM 691 C C . ILE A 1 92 ? 9.992 9.195 13.867 1 94.56 92 ILE A C 1
ATOM 693 O O . ILE A 1 92 ? 10.398 10.359 13.875 1 94.56 92 ILE A O 1
ATOM 697 N N . ARG A 1 93 ? 9.969 8.484 12.781 1 96.19 93 ARG A N 1
ATOM 698 C CA . ARG A 1 93 ? 10.422 9.008 11.492 1 96.19 93 ARG A CA 1
ATOM 699 C C . ARG A 1 93 ? 9.352 8.812 10.422 1 96.19 93 ARG A C 1
ATOM 701 O O . ARG A 1 93 ? 8.43 8.008 10.586 1 96.19 93 ARG A O 1
ATOM 708 N N . ILE A 1 94 ? 9.484 9.625 9.391 1 95.56 94 ILE A N 1
ATOM 709 C CA . ILE A 1 94 ? 8.648 9.523 8.195 1 95.56 94 ILE A CA 1
ATOM 710 C C . ILE A 1 94 ? 9.539 9.484 6.953 1 95.56 94 ILE A C 1
ATOM 712 O O . ILE A 1 94 ? 10.516 10.227 6.859 1 95.56 94 ILE A O 1
ATOM 716 N N . VAL A 1 95 ? 9.211 8.633 6.035 1 95.44 95 VAL A N 1
ATOM 717 C CA . VAL A 1 95 ? 9.906 8.617 4.754 1 95.44 95 VAL A CA 1
ATOM 718 C C . VAL A 1 95 ? 8.938 8.984 3.633 1 95.44 95 VAL A C 1
ATOM 720 O O . VAL A 1 95 ? 7.766 8.594 3.67 1 95.44 95 VAL A O 1
ATOM 723 N N . SER A 1 96 ? 9.406 9.703 2.705 1 95.5 96 SER A N 1
ATOM 724 C CA . SER A 1 96 ? 8.578 10.117 1.578 1 95.5 96 SER A CA 1
ATOM 725 C C . SER A 1 96 ? 9.312 9.945 0.256 1 95.5 96 SER A C 1
ATOM 727 O O . SER A 1 96 ? 10.539 10.094 0.199 1 95.5 96 SER A O 1
ATOM 729 N N . ALA A 1 97 ? 8.562 9.641 -0.719 1 94.31 97 ALA A N 1
ATOM 730 C CA . ALA A 1 97 ? 9.055 9.5 -2.088 1 94.31 97 ALA A CA 1
ATOM 731 C C . ALA A 1 97 ? 8.328 10.461 -3.029 1 94.31 97 ALA A C 1
ATOM 733 O O . ALA A 1 97 ? 7.121 10.664 -2.916 1 94.31 97 ALA A O 1
ATOM 734 N N . SER A 1 98 ? 9.086 10.992 -3.922 1 94.31 98 SER A N 1
ATOM 735 C CA . SER A 1 98 ? 8.531 12.008 -4.812 1 94.31 98 SER A CA 1
ATOM 736 C C . SER A 1 98 ? 8.953 11.766 -6.258 1 94.31 98 SER A C 1
ATOM 738 O O . SER A 1 98 ? 9.953 11.094 -6.512 1 94.31 98 SER A O 1
ATOM 740 N N . PHE A 1 99 ? 8.211 12.352 -7.113 1 93.31 99 PHE A N 1
ATOM 741 C CA . PHE A 1 99 ? 8.539 12.312 -8.531 1 93.31 99 PHE A CA 1
ATOM 742 C C . PHE A 1 99 ? 9.734 13.203 -8.836 1 93.31 99 PHE A C 1
ATOM 744 O O . PHE A 1 99 ? 10.289 13.148 -9.938 1 93.31 99 PHE A O 1
ATOM 751 N N . ASP A 1 100 ? 10.203 13.969 -7.902 1 95.69 100 ASP A N 1
ATOM 752 C CA . ASP A 1 100 ? 11.406 14.766 -8.094 1 95.69 100 ASP A CA 1
ATOM 753 C C . ASP A 1 100 ? 12.664 13.906 -7.977 1 95.69 100 ASP A C 1
ATOM 755 O O . ASP A 1 100 ? 13.773 14.43 -7.84 1 95.69 100 ASP A O 1
ATOM 759 N N . LYS A 1 101 ? 12.516 12.625 -7.875 1 95.12 101 LYS A N 1
ATOM 760 C CA . LYS A 1 101 ? 13.547 11.602 -7.93 1 95.12 101 LYS A CA 1
ATOM 761 C C . LYS A 1 101 ? 14.203 11.406 -6.566 1 95.12 101 LYS A C 1
ATOM 763 O O . LYS A 1 101 ? 15.195 10.68 -6.445 1 95.12 101 LYS A O 1
ATOM 768 N N . THR A 1 102 ? 13.633 11.961 -5.574 1 95.06 102 THR A N 1
ATOM 769 C CA . THR A 1 102 ? 14.32 11.898 -4.289 1 95.06 102 THR A CA 1
ATOM 770 C C . THR A 1 102 ? 13.43 11.242 -3.234 1 95.06 102 THR A C 1
ATOM 772 O O . THR A 1 102 ? 12.211 11.156 -3.406 1 95.06 102 THR A O 1
ATOM 775 N N . ILE A 1 103 ? 14.141 10.797 -2.227 1 96.94 103 ILE A N 1
ATOM 776 C CA . ILE A 1 103 ? 13.531 10.312 -0.993 1 96.94 103 ILE A CA 1
ATOM 777 C C . ILE A 1 103 ? 13.984 11.18 0.182 1 96.94 103 ILE A C 1
ATOM 779 O O . ILE A 1 103 ? 15.164 11.531 0.287 1 96.94 103 ILE A O 1
ATOM 783 N N . ARG A 1 104 ? 13.078 11.469 1.015 1 97.5 104 ARG A N 1
ATOM 784 C CA . ARG A 1 104 ? 13.414 12.273 2.186 1 97.5 104 ARG A CA 1
ATOM 785 C C . ARG A 1 104 ? 12.938 11.602 3.469 1 97.5 104 ARG A C 1
ATOM 787 O O . ARG A 1 104 ? 11.859 11 3.5 1 97.5 104 ARG A O 1
ATOM 794 N N . LEU A 1 105 ? 13.797 11.727 4.395 1 97.56 105 LEU A N 1
ATOM 795 C CA . LEU A 1 105 ? 13.484 11.258 5.734 1 97.56 105 LEU A CA 1
ATOM 796 C C . LEU A 1 105 ? 13.25 12.422 6.684 1 97.56 105 LEU A C 1
ATOM 798 O O . LEU A 1 105 ? 14.023 13.383 6.699 1 97.56 105 LEU A O 1
ATOM 802 N N . TRP A 1 106 ? 12.227 12.281 7.484 1 97.31 106 TRP A N 1
ATOM 803 C CA . TRP A 1 106 ? 11.812 13.367 8.359 1 97.31 106 TRP A CA 1
ATOM 804 C C . TRP A 1 106 ? 11.711 12.891 9.805 1 97.31 106 TRP A C 1
ATOM 806 O O . TRP A 1 106 ? 11.383 11.734 10.062 1 97.31 106 TRP A O 1
ATOM 816 N N . ASP A 1 107 ? 11.961 13.859 10.672 1 96.31 107 ASP A N 1
ATOM 817 C CA . ASP A 1 107 ? 11.586 13.648 12.07 1 96.31 107 ASP A CA 1
ATOM 818 C C . ASP A 1 107 ? 10.094 13.883 12.281 1 96.31 107 ASP A C 1
ATOM 820 O O . ASP A 1 107 ? 9.586 14.977 12 1 96.31 107 ASP A O 1
ATOM 824 N N . ALA A 1 108 ? 9.391 12.961 12.812 1 94.19 108 ALA A N 1
ATOM 825 C CA . ALA A 1 108 ? 7.938 13.008 12.891 1 94.19 108 ALA A CA 1
ATOM 826 C C . ALA A 1 108 ? 7.48 14 13.953 1 94.19 108 ALA A C 1
ATOM 828 O O . ALA A 1 108 ? 6.336 14.469 13.93 1 94.19 108 ALA A O 1
ATOM 829 N N . SER A 1 109 ? 8.258 14.234 14.898 1 92.62 109 SER A N 1
ATOM 830 C CA . SER A 1 109 ? 7.887 15.141 15.977 1 92.62 109 SER A CA 1
ATOM 831 C C . SER A 1 109 ? 8.141 16.594 15.594 1 92.62 109 SER A C 1
ATOM 833 O O . SER A 1 109 ? 7.273 17.453 15.781 1 92.62 109 SER A O 1
ATOM 835 N N . SER A 1 110 ? 9.281 16.906 15 1 92.69 110 SER A N 1
ATOM 836 C CA . SER A 1 110 ? 9.656 18.281 14.711 1 92.69 110 SER A CA 1
ATOM 837 C C . SER A 1 110 ? 9.273 18.672 13.289 1 92.69 110 SER A C 1
ATOM 839 O O . SER A 1 110 ? 9.156 19.859 12.977 1 92.69 110 SER A O 1
ATOM 841 N N . GLY A 1 111 ? 9.188 17.672 12.438 1 92.56 111 GLY A N 1
ATOM 842 C CA . GLY A 1 111 ? 8.922 17.922 11.031 1 92.56 111 GLY A CA 1
ATOM 843 C C . GLY A 1 111 ? 10.172 18.266 10.25 1 92.56 111 GLY A C 1
ATOM 844 O O . GLY A 1 111 ? 10.094 18.625 9.062 1 92.56 111 GLY A O 1
ATOM 845 N N . LYS A 1 112 ? 11.289 18.203 10.867 1 95.19 112 LYS A N 1
ATOM 846 C CA . LYS A 1 112 ? 12.539 18.547 10.188 1 95.19 112 LYS A CA 1
ATOM 847 C C . LYS A 1 112 ? 13.062 17.375 9.367 1 95.19 112 LYS A C 1
ATOM 849 O O . LYS A 1 112 ? 12.953 16.219 9.797 1 95.19 112 LYS A O 1
ATOM 854 N N . GLN A 1 113 ? 13.656 17.734 8.289 1 96.19 113 GLN A N 1
ATOM 855 C CA . GLN A 1 113 ? 14.281 16.719 7.465 1 96.19 113 GLN A CA 1
ATOM 856 C C . GLN A 1 113 ? 15.555 16.172 8.125 1 96.19 113 GLN A C 1
ATOM 858 O O . GLN A 1 113 ? 16.406 16.953 8.555 1 96.19 113 GLN A O 1
ATOM 863 N N . ILE A 1 114 ? 15.742 14.898 8.188 1 96.44 114 ILE A N 1
ATOM 864 C CA . ILE A 1 114 ? 16.875 14.211 8.797 1 96.44 114 ILE A CA 1
ATOM 865 C C . ILE A 1 114 ? 17.859 13.781 7.715 1 96.44 114 ILE A C 1
ATOM 867 O O . ILE A 1 114 ? 19.078 13.906 7.891 1 96.44 114 ILE A O 1
ATOM 871 N N . GLN A 1 115 ? 17.359 13.164 6.68 1 94.38 115 GLN A N 1
ATOM 872 C CA . GLN A 1 115 ? 18.203 12.672 5.594 1 94.38 115 GLN A CA 1
ATOM 873 C C . GLN A 1 115 ? 17.562 12.969 4.234 1 94.38 115 GLN A C 1
ATOM 875 O O . GLN A 1 115 ? 16.359 13.195 4.141 1 94.38 115 GLN A O 1
ATOM 880 N N . PHE A 1 116 ? 18.391 13.008 3.316 1 93.88 116 PHE A N 1
ATOM 881 C CA . PHE A 1 116 ? 18.078 13.188 1.902 1 93.88 116 PHE A CA 1
ATOM 882 C C . PHE A 1 116 ? 18.703 12.086 1.063 1 93.88 116 PHE A C 1
ATOM 884 O O . PHE A 1 116 ? 19.938 12.008 0.959 1 93.88 116 PHE A O 1
ATOM 891 N N . LEU A 1 117 ? 17.875 11.188 0.513 1 94.81 117 LEU A N 1
ATOM 892 C CA . LEU A 1 117 ? 18.375 10.023 -0.207 1 94.81 117 LEU A CA 1
ATOM 893 C C . LEU A 1 117 ? 18.297 10.234 -1.714 1 94.81 117 LEU A C 1
ATOM 895 O O . LEU A 1 117 ? 17.203 10.258 -2.285 1 94.81 117 LEU A O 1
ATOM 899 N N . GLU A 1 118 ? 19.469 10.328 -2.275 1 92.5 118 GLU A N 1
ATOM 900 C CA . GLU A 1 118 ? 19.594 10.562 -3.711 1 92.5 118 GLU A CA 1
ATOM 901 C C . GLU A 1 118 ? 20.266 9.375 -4.406 1 92.5 118 GLU A C 1
ATOM 903 O O . GLU A 1 118 ? 21.234 8.812 -3.896 1 92.5 118 GLU A O 1
ATOM 908 N N . GLY A 1 119 ? 19.719 8.992 -5.547 1 92.25 119 GLY A N 1
ATOM 909 C CA . GLY A 1 119 ? 20.312 7.895 -6.293 1 92.25 119 GLY A CA 1
ATOM 910 C C . GLY A 1 119 ? 19.469 7.453 -7.477 1 92.25 119 GLY A C 1
ATOM 911 O O . GLY A 1 119 ? 20 7.027 -8.5 1 92.25 119 GLY A O 1
ATOM 912 N N . HIS A 1 120 ? 18.188 7.535 -7.305 1 94.19 120 HIS A N 1
ATOM 913 C CA . HIS A 1 120 ? 17.312 7.195 -8.414 1 94.19 120 HIS A CA 1
ATOM 914 C C . HIS A 1 120 ? 17.438 8.203 -9.555 1 94.19 120 HIS A C 1
ATOM 916 O O . HIS A 1 120 ? 17.688 9.391 -9.312 1 94.19 120 HIS A O 1
ATOM 922 N N . SER A 1 121 ? 17.234 7.793 -10.781 1 94.31 121 SER A N 1
ATOM 923 C CA . SER A 1 121 ? 17.328 8.672 -11.945 1 94.31 121 SER A CA 1
ATOM 924 C C . SER A 1 121 ? 15.945 9 -12.5 1 94.31 121 SER A C 1
ATOM 926 O O . SER A 1 121 ? 15.828 9.703 -13.508 1 94.31 121 SER A O 1
ATOM 928 N N . GLY A 1 122 ? 14.906 8.445 -11.992 1 92.94 122 GLY A N 1
ATOM 929 C CA . GLY A 1 122 ? 13.516 8.734 -12.312 1 92.94 122 GLY A CA 1
ATOM 930 C C . GLY A 1 122 ? 12.656 8.961 -11.078 1 92.94 122 GLY A C 1
ATOM 931 O O . GLY A 1 122 ? 13.125 8.789 -9.953 1 92.94 122 GLY A O 1
ATOM 932 N N . GLY A 1 123 ? 11.477 9.422 -11.32 1 92.12 123 GLY A N 1
ATOM 933 C CA . GLY A 1 123 ? 10.562 9.648 -10.211 1 92.12 123 GLY A CA 1
ATOM 934 C C . GLY A 1 123 ? 10.406 8.438 -9.312 1 92.12 123 GLY A C 1
ATOM 935 O O . GLY A 1 123 ? 10.273 7.309 -9.797 1 92.12 123 GLY A O 1
ATOM 936 N N . VAL A 1 124 ? 10.508 8.664 -8.039 1 92.06 124 VAL A N 1
ATOM 937 C CA . VAL A 1 124 ? 10.32 7.594 -7.062 1 92.06 124 VAL A CA 1
ATOM 938 C C . VAL A 1 124 ? 8.836 7.434 -6.754 1 92.06 124 VAL A C 1
ATOM 940 O O . VAL A 1 124 ? 8.164 8.398 -6.391 1 92.06 124 VAL A O 1
ATOM 943 N N . THR A 1 125 ? 8.32 6.23 -6.848 1 86.38 125 THR A N 1
ATOM 944 C CA . THR A 1 125 ? 6.883 6 -6.789 1 86.38 125 THR A CA 1
ATOM 945 C C . THR A 1 125 ? 6.492 5.375 -5.453 1 86.38 125 THR A C 1
ATOM 947 O O . THR A 1 125 ? 5.332 5.457 -5.0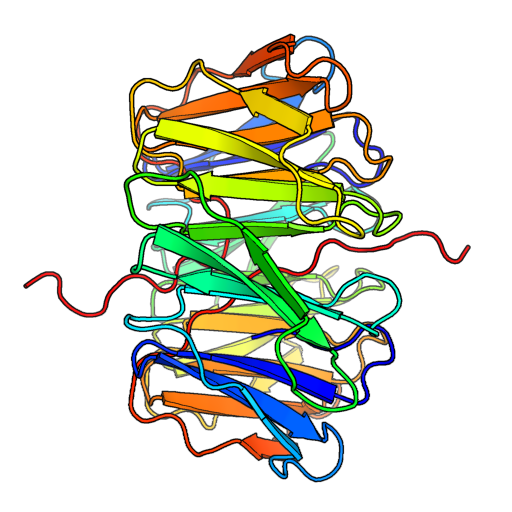35 1 86.38 125 THR A O 1
ATOM 950 N N . PHE A 1 126 ? 7.488 4.734 -4.828 1 89 126 PHE A N 1
ATOM 951 C CA . PHE A 1 126 ? 7.148 4.035 -3.596 1 89 126 PHE A CA 1
ATOM 952 C C . PHE A 1 126 ? 8.359 3.943 -2.672 1 89 126 PHE A C 1
ATOM 954 O O . PHE A 1 126 ? 9.484 3.777 -3.135 1 89 126 PHE A O 1
ATOM 961 N N . VAL A 1 127 ? 8.031 4.016 -1.406 1 91.19 127 VAL A N 1
ATOM 962 C CA . VAL A 1 127 ? 9.047 3.818 -0.372 1 91.19 127 VAL A CA 1
ATOM 963 C C . VAL A 1 127 ? 8.43 3.102 0.825 1 91.19 127 VAL A C 1
ATOM 965 O O . VAL A 1 127 ? 7.254 3.311 1.145 1 91.19 127 VAL A O 1
ATOM 968 N N . GLN A 1 128 ? 9.266 2.32 1.45 1 88.69 128 GLN A N 1
ATOM 969 C CA . GLN A 1 128 ? 8.805 1.602 2.635 1 88.69 128 GLN A CA 1
ATOM 970 C C . GLN A 1 128 ? 9.969 1.303 3.578 1 88.69 128 GLN A C 1
ATOM 972 O O . GLN A 1 128 ? 11.07 0.98 3.133 1 88.69 128 GLN A O 1
ATOM 977 N N . PHE A 1 129 ? 9.625 1.338 4.883 1 89 129 PHE A N 1
ATOM 978 C CA . PHE A 1 129 ? 10.57 0.875 5.891 1 89 129 PHE A CA 1
ATOM 979 C C . PHE A 1 129 ? 10.539 -0.645 6.008 1 89 129 PHE A C 1
ATOM 981 O O . PHE A 1 129 ? 9.492 -1.265 5.805 1 89 129 PHE A O 1
ATOM 988 N N . SER A 1 130 ? 11.742 -1.114 6.336 1 85.75 130 SER A N 1
ATOM 989 C CA . SER A 1 130 ? 11.734 -2.477 6.859 1 85.75 130 SER A CA 1
ATOM 990 C C . SER A 1 130 ? 11.039 -2.547 8.219 1 85.75 130 SER A C 1
ATOM 992 O O . SER A 1 130 ? 10.828 -1.521 8.859 1 85.75 130 SER A O 1
ATOM 994 N N . LEU A 1 131 ? 10.664 -3.701 8.633 1 82.12 131 LEU A N 1
ATOM 995 C CA . LEU A 1 131 ? 9.875 -3.875 9.852 1 82.12 131 LEU A CA 1
ATOM 996 C C . LEU A 1 131 ? 10.656 -3.398 11.07 1 82.12 131 LEU A C 1
ATOM 998 O O . LEU A 1 131 ? 10.062 -2.963 12.062 1 82.12 131 LEU A O 1
ATOM 1002 N N . ASP A 1 132 ? 11.938 -3.537 11.039 1 84.5 132 ASP A N 1
ATOM 1003 C CA . ASP A 1 132 ? 12.734 -3.086 12.172 1 84.5 132 ASP A CA 1
ATOM 1004 C C . ASP A 1 132 ? 13.078 -1.603 12.055 1 84.5 132 ASP A C 1
ATOM 1006 O O . ASP A 1 132 ? 13.688 -1.023 12.953 1 84.5 132 ASP A O 1
ATOM 1010 N N . GLY A 1 133 ? 12.758 -1.009 10.953 1 88.94 133 GLY A N 1
ATOM 1011 C CA . GLY A 1 133 ? 12.914 0.425 10.766 1 88.94 133 GLY A CA 1
ATOM 1012 C C . GLY A 1 133 ? 14.328 0.825 10.383 1 88.94 133 GLY A C 1
ATOM 1013 O O . GLY A 1 133 ? 14.641 2.014 10.312 1 88.94 133 GLY A O 1
ATOM 1014 N N . ASN A 1 134 ? 15.203 -0.186 10.094 1 92.06 134 ASN A N 1
ATOM 1015 C CA . ASN A 1 134 ? 16.625 0.093 9.883 1 92.06 134 ASN A CA 1
ATOM 1016 C C . ASN A 1 134 ? 16.938 0.279 8.398 1 92.06 134 ASN A C 1
ATOM 1018 O O . ASN A 1 134 ? 18 0.789 8.047 1 92.06 134 ASN A O 1
ATOM 1022 N N . ARG A 1 135 ? 16.109 -0.125 7.566 1 93.69 135 ARG A N 1
ATOM 1023 C CA . ARG A 1 135 ? 16.297 -0.021 6.125 1 93.69 135 ARG A CA 1
ATOM 1024 C C . ARG A 1 135 ? 15.07 0.567 5.441 1 93.69 135 ARG A C 1
ATOM 1026 O O . ARG A 1 135 ? 13.984 0.595 6.023 1 93.69 135 ARG A O 1
ATOM 1033 N N . ILE A 1 136 ? 15.266 1.076 4.27 1 92.81 136 ILE A N 1
ATOM 1034 C CA . ILE A 1 136 ? 14.219 1.595 3.402 1 92.81 136 ILE A CA 1
ATOM 1035 C C . ILE A 1 136 ? 14.359 0.993 2.006 1 92.81 136 ILE A C 1
ATOM 1037 O O . ILE A 1 136 ? 15.477 0.871 1.486 1 92.81 136 ILE A O 1
ATOM 1041 N N . VAL A 1 137 ? 13.281 0.617 1.445 1 92.06 137 VAL A N 1
ATOM 1042 C CA . VAL A 1 137 ? 13.273 0.179 0.053 1 92.06 137 VAL A CA 1
ATOM 1043 C C . VAL A 1 137 ? 12.461 1.153 -0.793 1 92.06 137 VAL A C 1
ATOM 1045 O O . VAL A 1 137 ? 11.438 1.669 -0.341 1 92.06 137 VAL A O 1
ATOM 1048 N N . SER A 1 138 ? 12.93 1.385 -1.957 1 92.38 138 SER A N 1
ATOM 1049 C CA . SER A 1 138 ? 12.242 2.297 -2.863 1 92.38 138 SER A CA 1
ATOM 1050 C C . SER A 1 138 ? 12.172 1.724 -4.273 1 92.38 138 SER A C 1
ATOM 1052 O O . SER A 1 138 ? 13 0.901 -4.66 1 92.38 138 SER A O 1
ATOM 1054 N N . SER A 1 139 ? 11.18 2.129 -4.957 1 91.06 139 SER A N 1
ATOM 1055 C CA . SER A 1 139 ? 11.039 1.82 -6.379 1 91.06 139 SER A CA 1
ATOM 1056 C C . SER A 1 139 ? 10.828 3.088 -7.199 1 91.06 139 SER A C 1
ATOM 1058 O O . SER A 1 139 ? 10.281 4.074 -6.699 1 91.06 139 SER A O 1
ATOM 1060 N N . SER A 1 140 ? 11.242 3.01 -8.414 1 89.88 140 SER A N 1
ATOM 1061 C CA . SER A 1 140 ? 11.258 4.211 -9.25 1 89.88 140 SER A CA 1
ATOM 1062 C C . SER A 1 140 ? 10.867 3.891 -10.688 1 89.88 140 SER A C 1
ATOM 1064 O O . SER A 1 140 ? 10.93 2.736 -11.109 1 89.88 140 SER A O 1
ATOM 1066 N N . PHE A 1 141 ? 10.555 4.953 -11.391 1 88.12 141 PHE A N 1
ATOM 1067 C CA . PHE A 1 141 ? 10.273 4.859 -12.82 1 88.12 141 PHE A CA 1
ATOM 1068 C C . PHE A 1 141 ? 11.523 4.488 -13.602 1 88.12 141 PHE A C 1
ATOM 1070 O O . PHE A 1 141 ? 11.445 4.129 -14.781 1 88.12 141 PHE A O 1
ATOM 1077 N N . ASP A 1 142 ? 12.656 4.621 -13.039 1 90.12 142 ASP A N 1
ATOM 1078 C CA . ASP A 1 142 ? 13.875 4.203 -13.719 1 90.12 142 ASP A CA 1
ATOM 1079 C C . ASP A 1 142 ? 14.031 2.684 -13.695 1 90.12 142 ASP A C 1
ATOM 1081 O O . ASP A 1 142 ? 15.07 2.15 -14.086 1 90.12 142 ASP A O 1
ATOM 1085 N N . LYS A 1 143 ? 13.078 1.984 -13.18 1 88.19 143 LYS A N 1
ATOM 1086 C CA . LYS A 1 143 ? 12.914 0.534 -13.188 1 88.19 143 LYS A CA 1
ATOM 1087 C C . LYS A 1 143 ? 13.883 -0.136 -12.219 1 88.19 143 LYS A C 1
ATOM 1089 O O . LYS A 1 143 ? 14.227 -1.308 -12.391 1 88.19 143 LYS A O 1
ATOM 1094 N N . THR A 1 144 ? 14.328 0.603 -11.258 1 89.38 144 THR A N 1
ATOM 1095 C CA . THR A 1 144 ? 15.219 0.024 -10.258 1 89.38 144 THR A CA 1
ATOM 1096 C C . THR A 1 144 ? 14.562 0.047 -8.875 1 89.38 144 THR A C 1
ATOM 1098 O O . THR A 1 144 ? 13.648 0.835 -8.625 1 89.38 144 TH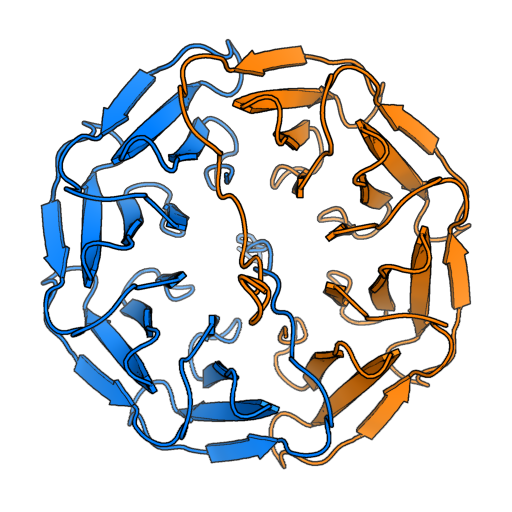R A O 1
ATOM 1101 N N . ILE A 1 145 ? 15.039 -0.88 -8.094 1 92.62 145 ILE A N 1
ATOM 1102 C CA . ILE A 1 145 ? 14.773 -0.887 -6.66 1 92.62 145 ILE A CA 1
ATOM 1103 C C . ILE A 1 145 ? 16.047 -0.581 -5.895 1 92.62 145 ILE A C 1
ATOM 1105 O O . ILE A 1 145 ? 17.125 -1.085 -6.238 1 92.62 145 ILE A O 1
ATOM 1109 N N . ARG A 1 146 ? 15.898 0.203 -4.871 1 93.5 146 ARG A N 1
ATOM 1110 C CA . ARG A 1 146 ? 17.094 0.529 -4.09 1 93.5 146 ARG A CA 1
ATOM 1111 C C . ARG A 1 146 ? 16.828 0.349 -2.596 1 93.5 146 ARG A C 1
ATOM 1113 O O . ARG A 1 146 ? 15.719 0.604 -2.119 1 93.5 146 ARG A O 1
ATOM 1120 N N . LEU A 1 147 ? 17.875 -0.115 -2.018 1 94.94 147 LEU A N 1
ATOM 1121 C CA . LEU A 1 147 ? 17.875 -0.289 -0.568 1 94.94 147 LEU A CA 1
ATOM 1122 C C . LEU A 1 147 ? 18.75 0.766 0.101 1 94.94 147 LEU A C 1
ATOM 1124 O O . LEU A 1 147 ? 19.875 1.035 -0.355 1 94.94 147 LEU A O 1
ATOM 1128 N N . TRP A 1 148 ? 18.219 1.278 1.188 1 95.25 148 TRP A N 1
ATOM 1129 C CA . TRP A 1 148 ? 18.906 2.355 1.885 1 95.25 148 TRP A CA 1
ATOM 1130 C C . TRP A 1 148 ? 19.062 2.035 3.367 1 95.25 148 TRP A C 1
ATOM 1132 O O . TRP A 1 148 ? 18.203 1.387 3.963 1 95.25 148 TRP A O 1
ATOM 1142 N N . ASP A 1 149 ? 20.141 2.559 3.879 1 94.94 149 ASP A N 1
ATOM 1143 C CA . ASP A 1 149 ? 20.266 2.613 5.332 1 94.94 149 ASP A CA 1
ATOM 1144 C C . ASP A 1 149 ? 19.422 3.748 5.906 1 94.94 149 ASP A C 1
ATOM 1146 O O . ASP A 1 149 ? 19.609 4.914 5.551 1 94.94 149 ASP A O 1
ATOM 1150 N N . ALA A 1 150 ? 18.547 3.492 6.824 1 94.44 150 ALA A N 1
ATOM 1151 C CA . ALA A 1 150 ? 17.547 4.453 7.289 1 94.44 150 ALA A CA 1
ATOM 1152 C C . ALA A 1 150 ? 18.156 5.445 8.273 1 94.44 150 ALA A C 1
ATOM 1154 O O . ALA A 1 150 ? 17.516 6.406 8.688 1 94.44 150 ALA A O 1
ATOM 1155 N N . PHE A 1 151 ? 19.328 5.207 8.727 1 93.25 151 PHE A N 1
ATOM 1156 C CA . PHE A 1 151 ? 19.953 6.109 9.68 1 93.25 151 PHE A CA 1
ATOM 1157 C C . PHE A 1 151 ? 20.938 7.035 8.969 1 93.25 151 PHE A C 1
ATOM 1159 O O . PHE A 1 151 ? 20.875 8.258 9.133 1 93.25 151 PHE A O 1
ATOM 1166 N N . SER A 1 152 ? 21.766 6.504 8.078 1 93.19 152 SER A N 1
ATOM 1167 C CA . SER A 1 152 ? 22.781 7.309 7.418 1 93.19 152 SER A CA 1
ATOM 1168 C C . SER A 1 152 ? 22.25 7.934 6.133 1 93.19 152 SER A C 1
ATOM 1170 O O . SER A 1 152 ? 22.812 8.914 5.637 1 93.19 152 SER A O 1
ATOM 1172 N N . GLY A 1 153 ? 21.25 7.273 5.555 1 92.94 153 GLY A N 1
ATOM 1173 C CA . GLY A 1 153 ? 20.719 7.719 4.277 1 92.94 153 GLY A CA 1
ATOM 1174 C C . GLY A 1 153 ? 21.5 7.203 3.086 1 92.94 153 GLY A C 1
ATOM 1175 O O . GLY A 1 153 ? 21.219 7.559 1.942 1 92.94 153 GLY A O 1
ATOM 1176 N N . LYS A 1 154 ? 22.453 6.359 3.342 1 94.56 154 LYS A N 1
ATOM 1177 C CA . LYS A 1 154 ? 23.281 5.844 2.256 1 94.56 154 LYS A CA 1
ATOM 1178 C C . LYS A 1 154 ? 22.625 4.645 1.582 1 94.56 154 LYS A C 1
ATOM 1180 O O . LYS A 1 154 ? 21.984 3.824 2.25 1 94.56 154 LYS A O 1
ATOM 1185 N N . GLN A 1 155 ? 22.891 4.598 0.346 1 94.75 155 GLN A N 1
ATOM 1186 C CA . GLN A 1 155 ? 22.391 3.445 -0.398 1 94.75 155 GLN A CA 1
ATOM 1187 C C . GLN A 1 155 ? 23.188 2.188 -0.049 1 94.75 155 GLN A C 1
ATOM 1189 O O . GLN A 1 155 ? 24.422 2.207 -0.031 1 94.75 155 GLN A O 1
ATOM 1194 N N . ILE A 1 156 ? 22.531 1.129 0.237 1 92.62 156 ILE A N 1
ATOM 1195 C CA . ILE A 1 156 ? 23.141 -0.159 0.549 1 92.62 156 ILE A CA 1
ATOM 1196 C C . ILE A 1 156 ? 23.297 -0.977 -0.73 1 92.62 156 ILE A C 1
ATOM 1198 O O . ILE A 1 156 ? 24.391 -1.496 -1.009 1 92.62 156 ILE A O 1
ATOM 1202 N N . GLN A 1 157 ? 22.234 -1.116 -1.456 1 91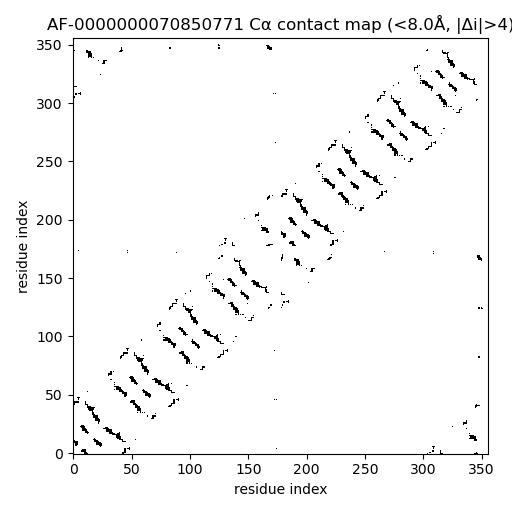.12 157 GLN A N 1
ATOM 1203 C CA . GLN A 1 157 ? 22.219 -1.94 -2.66 1 91.12 157 GLN A CA 1
ATOM 1204 C C . GLN A 1 157 ? 21.281 -1.361 -3.711 1 91.12 157 GLN A C 1
ATOM 1206 O O . GLN A 1 157 ? 20.359 -0.6 -3.385 1 91.12 157 GLN A O 1
ATOM 1211 N N . SER A 1 158 ? 21.547 -1.667 -4.93 1 90.75 158 SER A N 1
ATOM 1212 C CA . SER A 1 158 ? 20.625 -1.474 -6.043 1 90.75 158 SER A CA 1
ATOM 1213 C C . SER A 1 158 ? 20.172 -2.809 -6.625 1 90.75 158 SER A C 1
ATOM 1215 O O . SER A 1 158 ? 21 -3.648 -6.98 1 90.75 158 SER A O 1
ATOM 1217 N N . LEU A 1 159 ? 18.938 -3.023 -6.613 1 90.56 159 LEU A N 1
ATOM 1218 C CA . LEU A 1 159 ? 18.359 -4.234 -7.18 1 90.56 159 LEU A CA 1
ATOM 1219 C C . LEU A 1 159 ? 17.875 -3.99 -8.609 1 90.56 159 LEU A C 1
ATOM 1221 O O . LEU A 1 159 ? 16.844 -3.363 -8.82 1 90.56 159 LEU A O 1
ATOM 1225 N N . GLU A 1 160 ? 18.625 -4.539 -9.5 1 88.5 160 GLU A N 1
ATOM 1226 C CA . GLU A 1 160 ? 18.391 -4.293 -10.914 1 88.5 160 GLU A CA 1
ATOM 1227 C C . GLU A 1 160 ? 18.016 -5.582 -11.648 1 88.5 160 GLU A C 1
ATOM 1229 O O . GLU A 1 160 ? 18.547 -6.652 -11.32 1 88.5 160 GLU A O 1
ATOM 1234 N N . GLY A 1 161 ? 17.094 -5.457 -12.641 1 86.44 161 GLY A N 1
ATOM 1235 C CA . GLY A 1 161 ? 16.734 -6.633 -13.406 1 86.44 161 GLY A CA 1
ATOM 1236 C C . GLY A 1 161 ? 15.375 -6.512 -14.078 1 86.44 161 GLY A C 1
ATOM 1237 O O . GLY A 1 161 ? 15.141 -7.121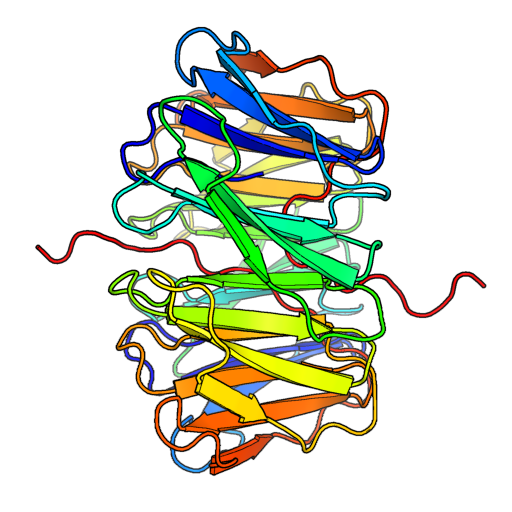 -15.125 1 86.44 161 GLY A O 1
ATOM 1238 N N . HIS A 1 162 ? 14.531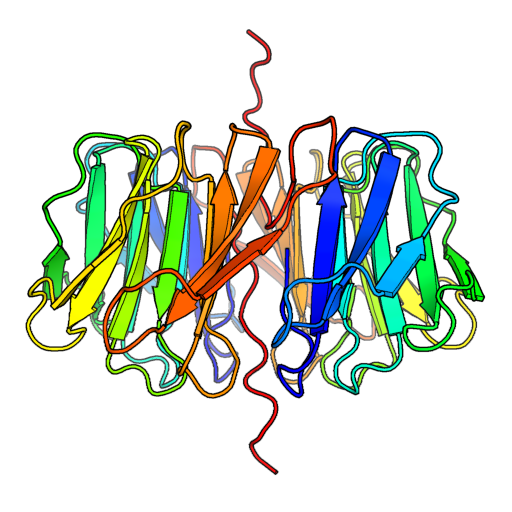 -5.793 -13.469 1 87.06 162 HIS A N 1
ATOM 1239 C CA . HIS A 1 162 ? 13.242 -5.555 -14.102 1 87.06 162 HIS A CA 1
ATOM 1240 C C . HIS A 1 162 ? 13.398 -4.742 -15.383 1 87.06 162 HIS A C 1
ATOM 1242 O O . HIS A 1 162 ? 14.227 -3.83 -15.445 1 87.06 162 HIS A O 1
ATOM 1248 N N . SER A 1 163 ? 12.602 -5.09 -16.359 1 86.75 163 SER A N 1
ATOM 1249 C CA . SER A 1 163 ? 12.664 -4.363 -17.625 1 86.75 163 SER A CA 1
ATOM 1250 C C . SER A 1 163 ? 11.43 -3.492 -17.828 1 86.75 163 SER A C 1
ATOM 1252 O O . SER A 1 163 ? 11.305 -2.801 -18.828 1 86.75 163 SER A O 1
ATOM 1254 N N . GLY A 1 164 ? 10.5 -3.537 -16.906 1 83.81 164 GLY A N 1
ATOM 1255 C CA . GLY A 1 164 ? 9.297 -2.723 -16.891 1 83.81 164 GLY A CA 1
ATOM 1256 C C . GLY A 1 164 ? 9.094 -1.977 -15.594 1 83.81 164 GLY A C 1
ATOM 1257 O O . GLY A 1 164 ? 9.906 -2.098 -14.672 1 83.81 164 GLY A O 1
ATOM 1258 N N . SER A 1 165 ? 8.086 -1.234 -15.648 1 82.19 165 SER A N 1
ATOM 1259 C CA . SER A 1 165 ? 7.773 -0.482 -14.438 1 82.19 165 SER A CA 1
ATOM 1260 C C . SER A 1 165 ? 7.539 -1.412 -13.258 1 82.19 165 SER A C 1
ATOM 1262 O O . SER A 1 165 ? 7.043 -2.527 -13.422 1 82.19 165 SER A O 1
ATOM 1264 N N . ILE A 1 166 ? 7.934 -0.899 -12.141 1 80.94 166 ILE A N 1
ATOM 1265 C CA . ILE A 1 166 ? 7.781 -1.642 -10.891 1 80.94 166 ILE A CA 1
ATOM 1266 C C . ILE A 1 166 ? 6.566 -1.126 -10.133 1 80.94 166 ILE A C 1
ATOM 1268 O O . ILE A 1 166 ? 6.363 0.085 -10.016 1 80.94 166 ILE A O 1
ATOM 1272 N N . TYR A 1 167 ? 5.734 -2.035 -9.688 1 69.5 167 TYR A N 1
ATOM 1273 C CA . TYR A 1 167 ? 4.582 -1.664 -8.875 1 69.5 167 TYR A CA 1
ATOM 1274 C C . TYR A 1 167 ? 4.836 -1.955 -7.402 1 69.5 167 TYR A C 1
ATOM 1276 O O . TYR A 1 167 ? 5.621 -2.846 -7.066 1 69.5 167 TYR A O 1
ATOM 1284 N N . SER A 1 168 ? 4.332 -0.998 -6.527 1 62.5 168 SER A N 1
ATOM 1285 C CA . SER A 1 168 ? 4.629 -1.119 -5.105 1 62.5 168 SER A CA 1
ATOM 1286 C C . SER A 1 168 ? 3.35 -1.142 -4.273 1 62.5 168 SER A C 1
ATOM 1288 O O . SER A 1 168 ? 2.336 -0.565 -4.672 1 62.5 168 SER A O 1
ATOM 1290 N N . VAL A 1 169 ? 3.295 -2.066 -3.445 1 57.34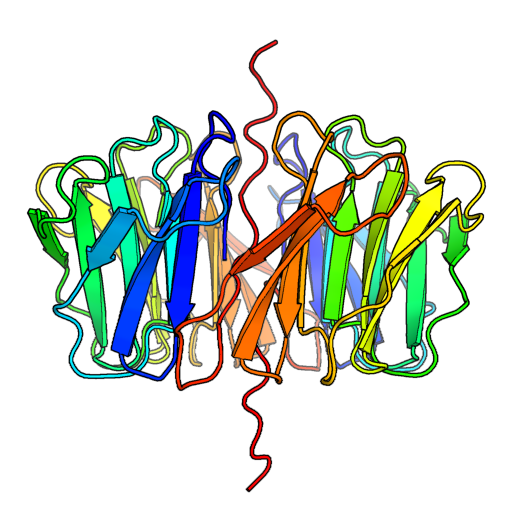 169 VAL A N 1
ATOM 1291 C CA . VAL A 1 169 ? 2.131 -2.1 -2.566 1 57.34 169 VAL A CA 1
ATOM 1292 C C . VAL A 1 169 ? 2.568 -1.868 -1.121 1 57.34 169 VAL A C 1
ATOM 1294 O O . VAL A 1 169 ? 3.717 -2.141 -0.762 1 57.34 169 VAL A O 1
ATOM 1297 N N . GLN A 1 170 ? 1.712 -1.195 -0.346 1 54.09 170 GLN A N 1
ATOM 1298 C CA . GLN A 1 170 ? 1.923 -0.851 1.057 1 54.09 170 GLN A CA 1
ATOM 1299 C C . GLN A 1 170 ? 1.626 -2.039 1.966 1 54.09 170 GLN A C 1
ATOM 1301 O O . GLN A 1 170 ? 0.696 -2.807 1.709 1 54.09 170 GLN A O 1
ATOM 1306 N N . PHE A 1 171 ? 2.658 -2.564 2.809 1 47.66 171 PHE A N 1
ATOM 1307 C CA . PHE A 1 171 ? 2.557 -3.619 3.811 1 47.66 171 PHE A CA 1
ATOM 1308 C C . PHE A 1 171 ? 1.666 -3.184 4.969 1 47.66 171 PHE A C 1
ATOM 1310 O O . PHE A 1 171 ? 1.644 -2.006 5.332 1 47.66 171 PHE A O 1
ATOM 1317 N N . SER A 1 172 ? 0.626 -3.916 5.195 1 39.25 172 SER A N 1
ATOM 1318 C CA . SER A 1 172 ? -0.132 -3.844 6.441 1 39.25 172 SER A CA 1
ATOM 1319 C C . SER A 1 172 ? 0.746 -4.176 7.641 1 39.25 172 SER A C 1
ATOM 1321 O O . SER A 1 172 ? 1.697 -4.953 7.527 1 39.25 172 SER A O 1
ATOM 1323 N N . LEU A 1 173 ? 0.952 -3.25 8.766 1 40.47 173 LEU A N 1
ATOM 1324 C CA . LEU A 1 173 ? 1.62 -3.137 10.062 1 40.47 173 LEU A CA 1
ATOM 1325 C C . LEU A 1 173 ? 1.254 -4.309 10.969 1 40.47 173 LEU A C 1
ATOM 1327 O O . LEU A 1 173 ? 0.102 -4.438 11.383 1 40.47 173 LEU A O 1
ATOM 1331 N N . ASP A 1 174 ? 1.686 -5.461 10.828 1 37.28 174 ASP A N 1
ATOM 1332 C CA . ASP A 1 174 ? 1.42 -6.25 12.023 1 37.28 174 ASP A CA 1
ATOM 1333 C C . ASP A 1 174 ? 1.911 -5.523 13.273 1 37.28 174 ASP A C 1
ATOM 1335 O O . ASP A 1 174 ? 3.082 -5.148 13.367 1 37.28 174 ASP A O 1
ATOM 1339 N N . GLY A 1 175 ? 1.314 -4.562 13.781 1 30.97 175 GLY A N 1
ATOM 1340 C CA . GLY A 1 175 ? 1.57 -4.023 15.102 1 30.97 175 GLY A CA 1
ATOM 1341 C C . GLY A 1 175 ? 1.994 -5.078 16.109 1 30.97 175 GLY A C 1
ATOM 1342 O O . GLY A 1 175 ? 2.746 -4.793 17.047 1 30.97 175 GLY A O 1
ATOM 1343 N N . ASN A 1 176 ? 1.31 -6.141 16.453 1 28.91 176 ASN A N 1
ATOM 1344 C CA . ASN A 1 176 ? 1.305 -6.684 17.797 1 28.91 176 ASN A CA 1
ATOM 1345 C C . ASN A 1 176 ? 2.59 -7.445 18.109 1 28.91 176 ASN A C 1
ATOM 1347 O O . ASN A 1 176 ? 2.635 -8.25 19.047 1 28.91 176 ASN A O 1
ATOM 1351 N N . ARG A 1 177 ? 3.656 -7.742 17.594 1 27.52 177 ARG A N 1
ATOM 1352 C CA . ARG A 1 177 ? 4.219 -8.609 18.641 1 27.52 177 ARG A CA 1
ATOM 1353 C C . ARG A 1 177 ? 4.359 -7.855 19.953 1 27.52 177 ARG A C 1
ATOM 1355 O O . ARG A 1 177 ? 5.176 -6.941 20.062 1 27.52 177 ARG A O 1
ATOM 1362 N N . ILE A 1 178 ? 3.375 -7.234 20.375 1 18.28 178 ILE A N 1
ATOM 1363 C CA . ILE A 1 178 ? 3.637 -6.98 21.797 1 18.28 178 ILE A CA 1
ATOM 1364 C C . ILE A 1 178 ? 4.016 -8.281 22.484 1 18.28 178 ILE A C 1
ATOM 1366 O O . ILE A 1 178 ? 3.256 -9.258 22.453 1 18.28 178 ILE A O 1
ATOM 1370 N N . VAL B 1 1 ? 6.668 -3.406 -4.457 1 89.38 1 VAL B N 1
ATOM 1371 C CA . VAL B 1 1 ? 7.82 -3.922 -3.73 1 89.38 1 VAL B CA 1
ATOM 1372 C C . VAL B 1 1 ? 7.492 -4.039 -2.246 1 89.38 1 VAL B C 1
ATOM 1374 O O . VAL B 1 1 ? 6.781 -3.191 -1.693 1 89.38 1 VAL B O 1
ATOM 1377 N N . GLN B 1 2 ? 8.039 -5.074 -1.582 1 88.81 2 GLN B N 1
ATOM 1378 C CA . GLN B 1 2 ? 7.77 -5.262 -0.16 1 88.81 2 GLN B CA 1
ATOM 1379 C C . GLN B 1 2 ? 8.867 -6.094 0.502 1 88.81 2 GLN B C 1
ATOM 1381 O O . GLN B 1 2 ? 9.367 -7.051 -0.089 1 88.81 2 GLN B O 1
ATOM 1386 N N . PHE B 1 3 ? 9.125 -5.758 1.774 1 89.38 3 PHE B N 1
ATOM 1387 C CA . PHE B 1 3 ? 9.984 -6.602 2.592 1 89.38 3 PHE B CA 1
ATOM 1388 C C . PHE B 1 3 ? 9.242 -7.844 3.066 1 89.38 3 PHE B C 1
ATOM 1390 O O . PHE B 1 3 ? 8.039 -7.789 3.328 1 89.38 3 PHE B O 1
ATOM 1397 N N . SER B 1 4 ? 10.062 -8.875 3.182 1 90.19 4 SER B N 1
ATOM 1398 C CA . SER B 1 4 ? 9.523 -9.984 3.957 1 90.19 4 SER B CA 1
ATOM 1399 C C . SER B 1 4 ? 9.406 -9.625 5.434 1 90.19 4 SER B C 1
ATOM 1401 O O . SER B 1 4 ? 10.055 -8.688 5.902 1 90.19 4 SER B O 1
ATOM 1403 N N . PRO B 1 5 ? 8.578 -10.352 6.152 1 86.06 5 PRO B N 1
ATOM 1404 C CA . PRO B 1 5 ? 8.359 -10.008 7.559 1 86.06 5 PRO B CA 1
ATOM 1405 C C . PRO B 1 5 ? 9.648 -10.047 8.383 1 86.06 5 PRO B C 1
ATOM 1407 O O . PRO B 1 5 ? 9.82 -9.258 9.312 1 86.06 5 PRO B O 1
ATOM 1410 N N . ASP B 1 6 ? 10.539 -10.898 8.086 1 87.38 6 ASP B N 1
ATOM 1411 C CA . ASP B 1 6 ? 11.773 -10.992 8.844 1 87.38 6 ASP B CA 1
ATOM 1412 C C . ASP B 1 6 ? 12.82 -10.008 8.328 1 87.38 6 ASP B C 1
ATOM 1414 O O . ASP B 1 6 ? 13.914 -9.906 8.883 1 87.38 6 ASP B O 1
ATOM 1418 N N . GLY B 1 7 ? 12.5 -9.359 7.188 1 88.44 7 GLY B N 1
ATOM 1419 C CA . GLY B 1 7 ? 13.344 -8.297 6.672 1 88.44 7 GLY B CA 1
ATOM 1420 C C . GLY B 1 7 ? 14.492 -8.812 5.824 1 88.44 7 GLY B C 1
ATOM 1421 O O . GLY B 1 7 ? 15.32 -8.031 5.348 1 88.44 7 GLY B O 1
ATOM 1422 N N . ASN B 1 8 ? 14.562 -10.109 5.582 1 92.75 8 ASN B N 1
ATOM 1423 C CA . ASN B 1 8 ? 15.727 -10.695 4.926 1 92.75 8 ASN B CA 1
ATOM 1424 C C . ASN B 1 8 ? 15.539 -10.766 3.414 1 92.75 8 ASN B C 1
ATOM 1426 O O . ASN B 1 8 ? 16.5 -10.977 2.674 1 92.75 8 ASN B O 1
ATOM 1430 N N . ARG B 1 9 ? 14.367 -10.648 2.998 1 94.38 9 ARG B N 1
ATOM 1431 C CA . ARG B 1 9 ? 14.07 -10.734 1.572 1 94.38 9 ARG B CA 1
ATOM 1432 C C . ARG B 1 9 ? 13.203 -9.57 1.125 1 94.38 9 ARG B C 1
ATOM 1434 O O . ARG B 1 9 ? 12.562 -8.914 1.951 1 94.38 9 ARG B O 1
ATOM 1441 N N . ILE B 1 10 ? 13.211 -9.266 -0.158 1 92.94 10 ILE B N 1
ATOM 1442 C CA . ILE B 1 10 ? 12.367 -8.281 -0.821 1 92.94 10 ILE B CA 1
ATOM 1443 C C . ILE B 1 10 ? 11.695 -8.914 -2.039 1 92.94 10 ILE B C 1
ATOM 1445 O O . ILE B 1 10 ? 12.336 -9.648 -2.795 1 92.94 10 ILE B O 1
ATOM 1449 N N . VAL B 1 11 ? 10.438 -8.633 -2.205 1 93.88 11 VAL B N 1
ATOM 1450 C CA . VAL B 1 11 ? 9.742 -9.102 -3.406 1 93.88 11 VAL B CA 1
ATOM 1451 C C . VAL B 1 11 ? 9.312 -7.902 -4.25 1 93.88 11 VAL B C 1
ATOM 1453 O O . VAL B 1 11 ? 8.922 -6.863 -3.711 1 93.88 11 VAL B O 1
ATOM 1456 N N . SER B 1 12 ? 9.398 -8.047 -5.52 1 93.31 12 SER B N 1
ATOM 1457 C CA . SER B 1 12 ? 8.977 -6.996 -6.441 1 93.31 12 SER B CA 1
ATOM 1458 C C . SER B 1 12 ? 8.219 -7.574 -7.629 1 93.31 12 SER B C 1
ATOM 1460 O O . SER B 1 12 ? 8.492 -8.695 -8.062 1 93.31 12 SER B O 1
ATOM 1462 N N . GLY B 1 13 ? 7.285 -6.852 -8.07 1 93.31 13 GLY B N 1
ATOM 1463 C CA . GLY B 1 13 ? 6.562 -7.141 -9.305 1 93.31 13 GLY B CA 1
ATOM 1464 C C . GLY B 1 13 ? 6.695 -6.047 -10.344 1 93.31 13 GLY B C 1
ATOM 1465 O O . GLY B 1 13 ? 6.902 -4.879 -10.008 1 93.31 13 GLY B O 1
ATOM 1466 N N . SER B 1 14 ? 6.516 -6.473 -11.562 1 90.94 14 SER B N 1
ATOM 1467 C CA . SER B 1 14 ? 6.777 -5.523 -12.641 1 90.94 14 SER B CA 1
ATOM 1468 C C . SER B 1 14 ? 5.801 -5.719 -13.797 1 90.94 14 SER B C 1
ATOM 1470 O O . SER B 1 14 ? 5.18 -6.777 -13.922 1 90.94 14 SER B O 1
ATOM 1472 N N . ASN B 1 15 ? 5.754 -4.707 -14.602 1 90.94 15 ASN B N 1
ATOM 1473 C CA . ASN B 1 15 ? 4.977 -4.773 -15.828 1 90.94 15 ASN B CA 1
ATOM 1474 C C . ASN B 1 15 ? 5.621 -5.715 -16.844 1 90.94 15 ASN B C 1
ATOM 1476 O O . ASN B 1 15 ? 5 -6.062 -17.859 1 90.94 15 ASN B O 1
ATOM 1480 N N . ASP B 1 16 ? 6.812 -6.18 -16.688 1 91.62 16 ASP B N 1
ATOM 1481 C CA . ASP B 1 16 ? 7.449 -7.137 -17.594 1 91.62 16 ASP B CA 1
ATOM 1482 C C . ASP B 1 16 ? 6.98 -8.562 -17.297 1 91.62 16 ASP B C 1
ATOM 1484 O O . ASP B 1 16 ? 7.562 -9.523 -17.797 1 91.62 16 ASP B O 1
ATOM 1488 N N . LYS B 1 17 ? 6.016 -8.719 -16.438 1 93.56 17 LYS B N 1
ATOM 1489 C CA . LYS B 1 17 ? 5.285 -9.945 -16.125 1 93.56 17 LYS B CA 1
ATOM 1490 C C . LYS B 1 17 ? 6.059 -10.812 -15.141 1 93.56 17 LYS B C 1
ATOM 1492 O O . LYS B 1 17 ? 5.695 -11.969 -14.906 1 93.56 17 LYS B O 1
ATOM 1497 N N . THR B 1 18 ? 7.094 -10.234 -14.555 1 93.12 18 THR B N 1
ATOM 1498 C CA . THR B 1 18 ? 7.902 -11.062 -13.664 1 93.12 18 THR B CA 1
ATOM 1499 C C . THR B 1 18 ? 7.77 -10.594 -12.219 1 93.12 18 THR B C 1
ATOM 1501 O O . THR B 1 18 ? 7.492 -9.422 -11.961 1 93.12 18 THR B O 1
ATOM 1504 N N . ILE B 1 19 ? 7.914 -11.547 -11.359 1 95.81 19 ILE B N 1
ATOM 1505 C CA . ILE B 1 19 ? 8.117 -11.32 -9.938 1 95.81 19 ILE B CA 1
ATOM 1506 C C . ILE B 1 19 ? 9.531 -11.75 -9.539 1 95.81 19 ILE B C 1
ATOM 1508 O O . ILE B 1 19 ? 9.984 -12.828 -9.93 1 95.81 19 ILE B O 1
ATOM 1512 N N . ARG B 1 20 ? 10.18 -10.953 -8.773 1 95.75 20 ARG B N 1
ATOM 1513 C CA . ARG B 1 20 ? 11.539 -11.281 -8.359 1 95.75 20 ARG B CA 1
ATOM 1514 C C . ARG B 1 20 ? 11.688 -11.219 -6.844 1 95.75 20 ARG B C 1
ATOM 1516 O O . ARG B 1 20 ? 11.125 -10.328 -6.199 1 95.75 20 ARG B O 1
ATOM 1523 N N . LEU B 1 21 ? 12.383 -12.164 -6.41 1 96.25 21 LEU B N 1
ATOM 1524 C CA . LEU B 1 21 ? 12.773 -12.211 -5.004 1 96.25 21 LEU B CA 1
ATOM 1525 C C . LEU B 1 21 ? 14.25 -11.875 -4.836 1 96.25 21 LEU B C 1
ATOM 1527 O O . LEU B 1 21 ? 15.102 -12.414 -5.547 1 96.25 21 LEU B O 1
ATOM 1531 N N . TRP B 1 22 ? 14.516 -11.031 -3.887 1 95.38 22 TRP B N 1
ATOM 1532 C CA . TRP B 1 22 ? 15.875 -10.547 -3.66 1 95.38 22 TRP B CA 1
ATOM 1533 C C . TRP B 1 22 ? 16.328 -10.836 -2.232 1 95.38 22 TRP B C 1
ATOM 1535 O O . TRP B 1 22 ? 15.516 -10.781 -1.299 1 95.38 22 TRP B O 1
ATOM 1545 N N . ASP B 1 23 ? 17.594 -11.102 -2.107 1 95.25 23 ASP B N 1
ATOM 1546 C CA . ASP B 1 23 ? 18.219 -11.078 -0.788 1 95.25 23 ASP B CA 1
ATOM 1547 C C . ASP B 1 23 ? 18.438 -9.641 -0.316 1 95.25 23 ASP B C 1
ATOM 1549 O O . ASP B 1 23 ? 19.125 -8.859 -0.986 1 95.25 23 ASP B O 1
ATOM 1553 N N . ALA B 1 24 ? 17.953 -9.297 0.79 1 91.5 24 ALA B N 1
ATOM 1554 C CA . ALA B 1 24 ? 17.953 -7.906 1.231 1 91.5 24 ALA B CA 1
ATOM 1555 C C . ALA B 1 24 ? 19.344 -7.473 1.705 1 91.5 24 ALA B C 1
ATOM 1557 O O . ALA B 1 24 ? 19.609 -6.277 1.832 1 91.5 24 ALA B O 1
ATOM 1558 N N . SER B 1 25 ? 20.125 -8.344 2.057 1 90 25 SER B N 1
ATOM 1559 C CA . SER B 1 25 ? 21.453 -8.016 2.539 1 90 25 SER B CA 1
ATOM 1560 C C . SER B 1 25 ? 22.438 -7.836 1.381 1 90 25 SER B C 1
ATOM 1562 O O . SER B 1 25 ? 23.125 -6.816 1.3 1 90 25 SER B O 1
ATOM 1564 N N . SER B 1 26 ? 22.422 -8.773 0.417 1 91 26 SER B N 1
ATOM 1565 C CA . SER B 1 26 ? 23.406 -8.75 -0.667 1 91 26 SER B CA 1
ATOM 1566 C C . SER B 1 26 ? 22.859 -8 -1.879 1 91 26 SER B C 1
ATOM 1568 O O . SER B 1 26 ? 23.625 -7.562 -2.74 1 91 26 SER B O 1
ATOM 1570 N N . GLY B 1 27 ? 21.547 -7.934 -1.967 1 90.31 27 GLY B N 1
ATOM 1571 C CA . GLY B 1 27 ? 20.922 -7.312 -3.121 1 90.31 27 GLY B CA 1
ATOM 1572 C C . GLY B 1 27 ? 20.812 -8.242 -4.316 1 90.31 27 GLY B C 1
ATOM 1573 O O . GLY B 1 27 ? 20.344 -7.836 -5.383 1 90.31 27 GLY B O 1
ATOM 1574 N N . LYS B 1 28 ? 21.203 -9.469 -4.137 1 93.69 28 LYS B N 1
ATOM 1575 C CA . LYS B 1 28 ? 21.172 -10.422 -5.242 1 93.69 28 LYS B CA 1
ATOM 1576 C C . LYS B 1 28 ? 19.781 -11.031 -5.402 1 93.69 28 LYS B C 1
ATOM 1578 O O . LYS B 1 28 ? 19.078 -11.273 -4.414 1 93.69 28 LYS B O 1
ATOM 1583 N N . GLN B 1 29 ? 19.484 -11.266 -6.637 1 94.19 29 GLN B N 1
ATOM 1584 C CA . GLN B 1 29 ? 18.234 -11.953 -6.914 1 94.19 29 GLN B CA 1
ATOM 1585 C C . GLN B 1 29 ? 18.297 -13.422 -6.484 1 94.19 29 GLN B C 1
ATOM 1587 O O . GLN B 1 29 ? 19.25 -14.125 -6.836 1 94.19 29 GLN B O 1
ATOM 1592 N N . ILE B 1 30 ? 17.375 -13.883 -5.758 1 94.94 30 ILE B N 1
ATOM 1593 C CA . ILE B 1 30 ? 17.281 -15.25 -5.262 1 94.94 30 ILE B CA 1
ATOM 1594 C C . ILE B 1 30 ? 16.453 -16.094 -6.234 1 94.94 30 ILE B C 1
ATOM 1596 O O . ILE B 1 30 ? 16.844 -17.219 -6.559 1 94.94 30 ILE B O 1
ATOM 1600 N N . GLN B 1 31 ? 15.305 -15.594 -6.602 1 94 31 GLN B N 1
ATOM 1601 C CA . GLN B 1 31 ? 14.359 -16.312 -7.449 1 94 31 GLN B CA 1
ATOM 1602 C C . GLN B 1 31 ? 13.672 -15.375 -8.438 1 94 31 GLN B C 1
ATOM 1604 O O . GLN B 1 31 ? 13.547 -14.172 -8.172 1 94 31 GLN B O 1
ATOM 1609 N N . SER B 1 32 ? 13.305 -15.914 -9.539 1 93.94 32 SER B N 1
ATOM 1610 C CA . SER B 1 32 ? 12.336 -15.32 -10.445 1 93.94 32 SER B CA 1
ATOM 1611 C C . SER B 1 32 ? 11.055 -16.141 -10.516 1 93.94 32 SER B C 1
ATOM 1613 O O . SER B 1 32 ? 11.094 -17.344 -10.781 1 93.94 32 SER B O 1
ATOM 1615 N N . LEU B 1 33 ? 10.023 -15.547 -10.195 1 94.75 33 LEU B N 1
ATOM 1616 C CA . LEU B 1 33 ? 8.734 -16.219 -10.219 1 94.75 33 LEU B CA 1
ATOM 1617 C C . LEU B 1 33 ? 7.992 -15.93 -11.523 1 94.75 33 LEU B C 1
ATOM 1619 O O . LEU B 1 33 ? 7.441 -14.836 -11.688 1 94.75 33 LEU B O 1
ATOM 1623 N N . GLU B 1 34 ? 7.953 -16.922 -12.336 1 92.19 34 GLU B N 1
ATOM 1624 C CA . GLU B 1 34 ? 7.375 -16.75 -13.672 1 92.19 34 GLU B CA 1
ATOM 1625 C C . GLU B 1 34 ? 6.062 -17.516 -13.805 1 92.19 34 GLU B C 1
ATOM 1627 O O . GLU B 1 34 ? 5.973 -18.688 -13.391 1 92.19 34 GLU B O 1
ATOM 1632 N N . GLY B 1 35 ? 5.07 -16.859 -14.383 1 92.88 35 GLY B N 1
ATOM 1633 C CA . GLY B 1 35 ? 3.793 -17.531 -14.578 1 92.88 35 GLY B CA 1
ATOM 1634 C C . GLY B 1 35 ? 2.699 -16.594 -15.062 1 92.88 35 GLY B C 1
ATOM 1635 O O . GLY B 1 35 ? 1.84 -17 -15.852 1 92.88 35 GLY B O 1
ATOM 1636 N N . HIS B 1 36 ? 2.738 -15.383 -14.586 1 95.19 36 HIS B N 1
ATOM 1637 C CA . HIS B 1 36 ? 1.764 -14.414 -15.062 1 95.19 36 HIS B CA 1
ATOM 1638 C C . HIS B 1 36 ? 1.939 -14.141 -16.547 1 95.19 36 HIS B C 1
ATOM 1640 O O . HIS B 1 36 ? 3.064 -14.141 -17.062 1 95.19 36 HIS B O 1
ATOM 1646 N N . SER B 1 37 ? 0.879 -13.859 -17.266 1 96.31 37 SER B N 1
ATOM 1647 C CA . SER B 1 37 ? 0.93 -13.625 -18.703 1 96.31 37 SER B CA 1
ATOM 1648 C C . SER B 1 37 ? 0.777 -12.141 -19.031 1 96.31 37 SER B C 1
ATOM 1650 O O . SER B 1 37 ? 0.697 -11.766 -20.203 1 96.31 37 SER B O 1
ATOM 1652 N N . ASP B 1 38 ? 0.626 -11.305 -18.078 1 96.06 38 ASP B N 1
ATOM 1653 C CA . ASP B 1 38 ? 0.58 -9.852 -18.219 1 96.06 38 ASP B CA 1
ATOM 1654 C C . ASP B 1 38 ? 1.21 -9.172 -17 1 96.06 38 ASP B C 1
ATOM 1656 O O . ASP B 1 38 ? 1.764 -9.836 -16.125 1 96.06 38 ASP B O 1
ATOM 1660 N N . GLY B 1 39 ? 1.236 -7.855 -17.016 1 93.12 39 GLY B N 1
ATOM 1661 C CA . GLY B 1 39 ? 1.914 -7.086 -15.977 1 93.12 39 GLY B CA 1
ATOM 1662 C C . GLY B 1 39 ? 1.486 -7.469 -14.57 1 93.12 39 GLY B C 1
ATOM 1663 O O . GLY B 1 39 ? 0.304 -7.707 -14.32 1 93.12 39 GLY B O 1
ATOM 1664 N N . VAL B 1 40 ? 2.457 -7.547 -13.688 1 93.62 40 VAL B N 1
ATOM 1665 C CA . VAL B 1 40 ? 2.207 -7.785 -12.273 1 93.62 40 VAL B CA 1
ATOM 1666 C C . VAL B 1 40 ? 1.957 -6.453 -11.562 1 93.62 40 VAL B C 1
ATOM 1668 O O . VAL B 1 40 ? 2.793 -5.551 -11.617 1 93.62 40 VAL B O 1
ATOM 1671 N N . THR B 1 41 ? 0.822 -6.355 -10.859 1 88.44 41 THR B N 1
ATOM 1672 C CA . THR B 1 41 ? 0.379 -5.07 -10.328 1 88.44 41 THR B CA 1
ATOM 1673 C C . THR B 1 41 ? 0.52 -5.035 -8.805 1 88.44 41 THR B C 1
ATOM 1675 O O . THR B 1 41 ? 0.524 -3.959 -8.203 1 88.44 41 THR B O 1
ATOM 1678 N N . PHE B 1 42 ? 0.653 -6.152 -8.219 1 89.69 42 PHE B N 1
ATOM 1679 C CA . PHE B 1 42 ? 0.699 -6.215 -6.766 1 89.69 42 PHE B CA 1
ATOM 1680 C C . PHE B 1 42 ? 1.439 -7.465 -6.301 1 89.69 42 PHE B C 1
ATOM 1682 O O . PHE B 1 42 ? 1.272 -8.539 -6.879 1 89.69 42 PHE B O 1
ATOM 1689 N N . VAL B 1 43 ? 2.221 -7.293 -5.254 1 92.06 43 VAL B N 1
ATOM 1690 C CA . VAL B 1 43 ? 2.852 -8.43 -4.598 1 92.06 43 VAL B CA 1
ATOM 1691 C C . VAL B 1 43 ? 2.84 -8.234 -3.086 1 92.06 43 VAL B C 1
ATOM 1693 O O . VAL B 1 43 ? 3.002 -7.109 -2.602 1 92.06 43 VAL B O 1
ATOM 1696 N N . GLN B 1 44 ? 2.721 -9.32 -2.43 1 91 44 GLN B N 1
ATOM 1697 C CA . GLN B 1 44 ? 2.768 -9.258 -0.973 1 91 44 GLN B CA 1
ATOM 1698 C C . GLN B 1 44 ? 3.182 -10.602 -0.381 1 91 44 GLN B C 1
ATOM 1700 O O . GLN B 1 44 ? 2.729 -11.656 -0.837 1 91 44 GLN B O 1
ATOM 1705 N N . PHE B 1 45 ? 3.957 -10.523 0.703 1 91.06 45 PHE B N 1
ATOM 1706 C CA . PHE B 1 45 ? 4.25 -11.719 1.488 1 91.06 45 PHE B CA 1
ATOM 1707 C C . PHE B 1 45 ? 3.084 -12.062 2.404 1 91.06 45 PHE B C 1
ATOM 1709 O O . PHE B 1 45 ? 2.377 -11.18 2.883 1 91.06 45 PHE B O 1
ATOM 1716 N N . SER B 1 46 ? 3.012 -13.359 2.629 1 91.06 46 SER B N 1
ATOM 1717 C CA . SER B 1 46 ? 2.178 -13.758 3.756 1 91.06 46 SER B CA 1
ATOM 1718 C C . SER B 1 46 ? 2.803 -13.336 5.082 1 91.06 46 SER B C 1
ATOM 1720 O O . SER B 1 46 ? 4.008 -13.086 5.156 1 91.06 46 SER B O 1
ATOM 1722 N N . PRO B 1 47 ? 1.996 -13.25 6.094 1 87.19 47 PRO B N 1
ATOM 1723 C CA . PRO B 1 47 ? 2.512 -12.766 7.375 1 87.19 47 PRO B CA 1
ATOM 1724 C C . PRO B 1 47 ? 3.645 -13.625 7.926 1 87.19 47 PRO B C 1
ATOM 1726 O O . PRO B 1 47 ? 4.527 -13.125 8.625 1 87.19 47 PRO B O 1
ATOM 1729 N N . ASP B 1 48 ? 3.645 -14.867 7.652 1 89.62 48 ASP B N 1
ATOM 1730 C CA . ASP B 1 48 ? 4.707 -15.734 8.156 1 89.62 48 ASP B CA 1
ATOM 1731 C C . ASP B 1 48 ? 5.891 -15.766 7.191 1 89.62 48 ASP B C 1
ATOM 1733 O O . ASP B 1 48 ? 6.91 -16.391 7.473 1 89.62 48 ASP B O 1
ATOM 1737 N N . GLY B 1 49 ? 5.727 -15.156 6.02 1 92 49 GLY B N 1
ATOM 1738 C CA . GLY B 1 49 ? 6.824 -15 5.078 1 92 49 GLY B CA 1
ATOM 1739 C C . GLY B 1 49 ? 7.035 -16.219 4.191 1 92 49 GLY B C 1
ATOM 1740 O O . GLY B 1 49 ? 7.992 -16.266 3.418 1 92 49 GLY B O 1
ATOM 1741 N N . ASN B 1 50 ? 6.09 -17.172 4.227 1 94.38 50 ASN B N 1
ATOM 1742 C CA . ASN B 1 50 ? 6.297 -18.438 3.531 1 94.38 50 ASN B CA 1
ATOM 1743 C C . ASN B 1 50 ? 5.641 -18.422 2.152 1 94.38 50 ASN B C 1
ATOM 1745 O O . ASN B 1 50 ? 5.953 -19.266 1.308 1 94.38 50 ASN B O 1
ATOM 1749 N N . LYS B 1 51 ? 4.77 -17.531 1.97 1 95.5 51 LYS B N 1
ATOM 1750 C CA . LYS B 1 51 ? 4.082 -17.422 0.687 1 95.5 51 LYS B CA 1
ATOM 1751 C C . LYS B 1 51 ? 4.137 -16 0.156 1 95.5 51 LYS B C 1
ATOM 1753 O O . LYS B 1 51 ? 4.375 -15.055 0.915 1 95.5 51 LYS B O 1
ATOM 1758 N N . ILE B 1 52 ? 3.934 -15.883 -1.119 1 94.56 52 ILE B N 1
ATOM 1759 C CA . ILE B 1 52 ? 3.77 -14.609 -1.805 1 94.56 52 ILE B CA 1
ATOM 1760 C C . ILE B 1 52 ? 2.492 -14.633 -2.641 1 94.56 52 ILE B C 1
ATOM 1762 O O . ILE B 1 52 ? 2.232 -15.602 -3.359 1 94.56 52 ILE B O 1
ATOM 1766 N N . ALA B 1 53 ? 1.721 -13.633 -2.498 1 94.75 53 ALA B N 1
ATOM 1767 C CA . ALA B 1 53 ? 0.57 -13.445 -3.377 1 94.75 53 ALA B CA 1
ATOM 1768 C C . ALA B 1 53 ? 0.839 -12.344 -4.406 1 94.75 53 ALA B C 1
ATOM 1770 O O . ALA B 1 53 ? 1.432 -11.312 -4.078 1 94.75 53 ALA B O 1
ATOM 1771 N N . SER B 1 54 ? 0.386 -12.594 -5.609 1 94.94 54 SER B N 1
ATOM 1772 C CA . SER B 1 54 ? 0.558 -11.594 -6.664 1 94.94 54 SER B CA 1
ATOM 1773 C C . SER B 1 54 ? -0.732 -11.398 -7.453 1 94.94 54 SER B C 1
ATOM 1775 O O . SER B 1 54 ? -1.483 -12.352 -7.672 1 94.94 54 SER B O 1
ATOM 1777 N N . GLY B 1 55 ? -1.001 -10.188 -7.789 1 94.19 55 GLY B N 1
ATOM 1778 C CA . GLY B 1 55 ? -2.062 -9.82 -8.711 1 94.19 55 GLY B CA 1
ATOM 1779 C C . GLY B 1 55 ? -1.546 -9.289 -10.031 1 94.19 55 GLY B C 1
ATOM 1780 O O . GLY B 1 55 ? -0.454 -8.719 -10.094 1 94.19 55 GLY B O 1
ATOM 1781 N N . SER B 1 56 ? -2.338 -9.461 -11.008 1 94.06 56 SER B N 1
ATOM 1782 C CA . SER B 1 56 ? -1.852 -9.141 -12.352 1 94.06 56 SER B CA 1
ATOM 1783 C C . SER B 1 56 ? -2.969 -8.578 -13.219 1 94.06 56 SER B C 1
ATOM 1785 O O . SER B 1 56 ? -4.148 -8.75 -12.914 1 94.06 56 SER B O 1
ATOM 1787 N N . GLU B 1 57 ? -2.523 -7.973 -14.289 1 93.62 57 GLU B N 1
ATOM 1788 C CA . GLU B 1 57 ? -3.428 -7.516 -15.336 1 93.62 57 GLU B CA 1
ATOM 1789 C C . GLU B 1 57 ? -3.98 -8.688 -16.141 1 93.62 57 GLU B C 1
ATOM 1791 O O . GLU B 1 57 ? -4.902 -8.523 -16.938 1 93.62 57 GLU B O 1
ATOM 1796 N N . ASP B 1 58 ? -3.48 -9.914 -15.984 1 95.62 58 ASP B N 1
ATOM 1797 C CA . ASP B 1 58 ? -4.004 -11.094 -16.656 1 95.62 58 ASP B CA 1
ATOM 1798 C C . ASP B 1 58 ? -5.223 -11.648 -15.93 1 95.62 58 ASP B C 1
ATOM 1800 O O . ASP B 1 58 ? -5.641 -12.781 -16.188 1 95.62 58 ASP B O 1
ATOM 1804 N N . ASN B 1 59 ? -5.703 -10.945 -14.992 1 95.88 59 ASN B N 1
ATOM 1805 C CA . ASN B 1 59 ? -6.949 -11.18 -14.273 1 95.88 59 ASN B CA 1
ATOM 1806 C C . ASN B 1 59 ? -6.793 -12.266 -13.211 1 95.88 59 ASN B C 1
ATOM 1808 O O . ASN B 1 59 ? -7.785 -12.766 -12.68 1 95.88 59 ASN B O 1
ATOM 1812 N N . THR B 1 60 ? -5.594 -12.641 -12.906 1 94.88 60 THR B N 1
ATOM 1813 C CA . THR B 1 60 ? -5.422 -13.742 -11.961 1 94.88 60 THR B CA 1
ATOM 1814 C C . THR B 1 60 ? -4.625 -13.289 -10.742 1 94.88 60 THR B C 1
ATOM 1816 O O . THR B 1 60 ? -3.918 -12.281 -10.805 1 94.88 60 THR B O 1
ATOM 1819 N N . ILE B 1 61 ? -4.855 -14.07 -9.703 1 96.75 61 ILE B N 1
ATOM 1820 C CA . ILE B 1 61 ? -3.986 -14.055 -8.531 1 96.75 61 ILE B CA 1
ATOM 1821 C C . ILE B 1 61 ? -3.191 -15.352 -8.461 1 96.75 61 ILE B C 1
ATOM 1823 O O . ILE B 1 61 ? -3.734 -16.438 -8.695 1 96.75 61 ILE B O 1
ATOM 1827 N N . ARG B 1 62 ? -1.993 -15.227 -8.125 1 97 62 ARG B N 1
ATOM 1828 C CA . ARG B 1 62 ? -1.183 -16.422 -7.969 1 97 62 ARG B CA 1
ATOM 1829 C C . ARG B 1 62 ? -0.483 -16.453 -6.613 1 97 62 ARG B C 1
ATOM 1831 O O . ARG B 1 62 ? -0.049 -15.406 -6.117 1 97 62 ARG B O 1
ATOM 1838 N N . LEU B 1 63 ? -0.436 -17.625 -6.117 1 97.19 63 LEU B N 1
ATOM 1839 C CA . LEU B 1 63 ? 0.279 -17.875 -4.871 1 97.19 63 LEU B CA 1
ATOM 1840 C C . LEU B 1 63 ? 1.575 -18.625 -5.133 1 97.19 63 LEU B C 1
ATOM 1842 O O . LEU B 1 63 ? 1.592 -19.594 -5.902 1 97.19 63 LEU B O 1
ATOM 1846 N N . TRP B 1 64 ? 2.58 -18.203 -4.461 1 97 64 TRP B N 1
ATOM 1847 C CA . TRP B 1 64 ? 3.91 -18.766 -4.652 1 97 64 TRP B CA 1
ATOM 1848 C C . TRP B 1 64 ? 4.5 -19.234 -3.324 1 97 64 TRP B C 1
ATOM 1850 O O . TRP B 1 64 ? 4.281 -18.609 -2.285 1 97 64 TRP B O 1
ATOM 1860 N N . ASP B 1 65 ? 5.219 -20.312 -3.42 1 96.62 65 ASP B N 1
ATOM 1861 C CA . ASP B 1 65 ? 6.082 -20.672 -2.301 1 96.62 65 ASP B CA 1
ATOM 1862 C C . ASP B 1 65 ? 7.305 -19.75 -2.234 1 96.62 65 ASP B C 1
ATOM 1864 O O . ASP B 1 65 ? 8.109 -19.719 -3.166 1 96.62 65 ASP B O 1
ATOM 1868 N N . ALA B 1 66 ? 7.512 -19.094 -1.16 1 94.75 66 ALA B N 1
ATOM 1869 C CA . ALA B 1 66 ? 8.539 -18.047 -1.071 1 94.75 66 ALA B CA 1
ATOM 1870 C C . ALA B 1 66 ? 9.93 -18.656 -0.995 1 94.75 66 ALA B C 1
ATOM 1872 O O . ALA B 1 66 ? 10.93 -17.984 -1.26 1 94.75 66 ALA B O 1
ATOM 1873 N N . SER B 1 67 ? 10.016 -19.844 -0.551 1 94 67 SER B N 1
ATOM 1874 C CA . SER B 1 67 ? 11.32 -20.484 -0.411 1 94 67 SER B CA 1
ATOM 1875 C C . SER B 1 67 ? 11.789 -21.062 -1.738 1 94 67 SER B C 1
ATOM 1877 O O . SER B 1 67 ? 12.945 -20.875 -2.131 1 94 67 SER B O 1
ATOM 1879 N N . SER B 1 68 ? 10.906 -21.703 -2.502 1 93.88 68 SER B N 1
ATOM 1880 C CA . SER B 1 68 ? 11.297 -22.391 -3.727 1 93.88 68 SER B CA 1
ATOM 1881 C C . SER B 1 68 ? 11.039 -21.531 -4.957 1 93.88 68 SER B C 1
ATOM 1883 O O . SER B 1 68 ? 11.617 -21.766 -6.02 1 93.88 68 SER B O 1
ATOM 1885 N N . GLY B 1 69 ? 10.117 -20.625 -4.82 1 93.5 69 GLY B N 1
ATOM 1886 C CA . GLY B 1 69 ? 9.719 -19.797 -5.945 1 93.5 69 GLY B CA 1
ATOM 1887 C C . GLY B 1 69 ? 8.688 -20.469 -6.836 1 93.5 69 GLY B C 1
ATOM 1888 O O . GLY B 1 69 ? 8.32 -19.922 -7.883 1 93.5 69 GLY B O 1
ATOM 1889 N N . LYS B 1 70 ? 8.219 -21.594 -6.457 1 95.5 70 LYS B N 1
ATOM 1890 C CA . LYS B 1 70 ? 7.25 -22.312 -7.277 1 95.5 70 LYS B CA 1
ATOM 1891 C C . LYS B 1 70 ? 5.828 -21.828 -7.008 1 95.5 70 LYS B C 1
ATOM 1893 O O . LYS B 1 70 ? 5.48 -21.516 -5.867 1 95.5 70 LYS B O 1
ATOM 1898 N N . GLN B 1 71 ? 5.09 -21.891 -8.055 1 96.06 71 GLN B N 1
ATOM 1899 C CA . GLN B 1 71 ? 3.68 -21.547 -7.902 1 96.06 71 GLN B CA 1
ATOM 1900 C C . GLN B 1 71 ? 2.916 -22.641 -7.16 1 96.06 71 GLN B C 1
ATOM 1902 O O . GLN B 1 71 ? 3.037 -23.812 -7.488 1 96.06 71 GLN B O 1
ATOM 1907 N N . ILE B 1 72 ? 2.145 -22.297 -6.219 1 95.06 72 ILE B N 1
ATOM 1908 C CA . ILE B 1 72 ? 1.327 -23.188 -5.414 1 95.06 72 ILE B CA 1
ATOM 1909 C C . ILE B 1 72 ? -0.078 -23.281 -6.008 1 95.06 72 ILE B C 1
ATOM 1911 O O . ILE B 1 72 ? -0.626 -24.375 -6.164 1 95.06 72 ILE B O 1
ATOM 1915 N N . GLN B 1 73 ? -0.683 -22.125 -6.219 1 93.62 73 GLN B N 1
ATOM 1916 C CA . GLN B 1 73 ? -2.072 -22.031 -6.656 1 93.62 73 GLN B CA 1
ATOM 1917 C C . GLN B 1 73 ? -2.273 -20.859 -7.605 1 93.62 73 GLN B C 1
ATOM 1919 O O . GLN B 1 73 ? -1.506 -19.891 -7.574 1 93.62 73 GLN B O 1
ATOM 1924 N N . SER B 1 74 ? -3.254 -20.969 -8.445 1 94.31 74 SER B N 1
ATOM 1925 C CA . SER B 1 74 ? -3.814 -19.859 -9.211 1 94.31 74 SER B CA 1
ATOM 1926 C C . SER B 1 74 ? -5.262 -19.594 -8.812 1 94.31 74 SER B C 1
ATOM 1928 O O . SER B 1 74 ? -6.098 -20.5 -8.836 1 94.31 74 SER B O 1
ATOM 1930 N N . LEU B 1 75 ? -5.5 -18.453 -8.359 1 95.12 75 LEU B N 1
ATOM 1931 C CA . LEU B 1 75 ? -6.852 -18.047 -7.988 1 95.12 75 LEU B CA 1
ATOM 1932 C C . LEU B 1 75 ? -7.543 -17.344 -9.148 1 95.12 75 LEU B C 1
ATOM 1934 O O . LEU B 1 75 ? -7.242 -16.188 -9.438 1 95.12 75 LEU B O 1
ATOM 1938 N N . GLU B 1 76 ? -8.469 -18.109 -9.688 1 92.81 76 GLU B N 1
ATOM 1939 C CA . GLU B 1 76 ? -9.148 -17.625 -10.883 1 92.81 76 GLU B CA 1
ATOM 1940 C C . GLU B 1 76 ? -10.617 -17.297 -10.594 1 92.81 76 GLU B C 1
ATOM 1942 O O . GLU B 1 76 ? -11.273 -18.016 -9.828 1 92.81 76 GLU B O 1
ATOM 1947 N N . GLY B 1 77 ? -11.086 -16.219 -11.211 1 92.62 77 GLY B N 1
ATOM 1948 C CA . GLY B 1 77 ? -12.469 -15.812 -11.008 1 92.62 77 GLY B CA 1
ATOM 1949 C C . GLY B 1 77 ? -12.734 -14.391 -11.469 1 92.62 77 GLY B C 1
ATOM 1950 O O . GLY B 1 77 ? -13.781 -14.109 -12.062 1 92.62 77 GLY B O 1
ATOM 1951 N N . HIS B 1 78 ? -11.789 -13.539 -11.156 1 95.5 78 HIS B N 1
ATOM 1952 C CA . HIS B 1 78 ? -11.945 -12.172 -11.641 1 95.5 78 HIS B CA 1
ATOM 1953 C C . HIS B 1 78 ? -12.008 -12.125 -13.164 1 95.5 78 HIS B C 1
ATOM 1955 O O . HIS B 1 78 ? -11.367 -12.938 -13.836 1 95.5 78 HIS B O 1
ATOM 1961 N N . SER B 1 79 ? -12.672 -11.164 -13.703 1 96.12 79 SER B N 1
ATOM 1962 C CA . SER B 1 79 ? -12.836 -11.07 -15.156 1 96.12 79 SER B CA 1
ATOM 1963 C C . SER B 1 79 ? -12.117 -9.844 -15.703 1 96.12 79 SER B C 1
ATOM 1965 O O . SER B 1 79 ? -12.305 -9.477 -16.875 1 96.12 79 SER B O 1
ATOM 1967 N N . ASP B 1 80 ? -11.398 -9.109 -14.93 1 96.62 80 ASP B N 1
ATOM 1968 C CA . ASP B 1 80 ? -10.562 -7.969 -15.297 1 96.62 80 ASP B CA 1
ATOM 1969 C C . ASP B 1 80 ? -9.344 -7.867 -14.383 1 96.62 80 ASP B C 1
ATOM 1971 O O . ASP B 1 80 ? -9.148 -8.703 -13.5 1 96.62 80 ASP B O 1
ATOM 1975 N N . SER B 1 81 ? -8.531 -6.906 -14.656 1 93.25 81 SER B N 1
ATOM 1976 C CA . SER B 1 81 ? -7.25 -6.727 -13.977 1 93.25 81 SER B CA 1
ATOM 1977 C C . SER B 1 81 ? -7.426 -6.715 -12.461 1 93.25 81 SER B C 1
ATOM 1979 O O . SER B 1 81 ? -8.383 -6.137 -11.945 1 93.25 81 SER B O 1
ATOM 1981 N N . VAL B 1 82 ? -6.508 -7.316 -11.781 1 92.88 82 VAL B N 1
ATOM 1982 C CA . VAL B 1 82 ? -6.461 -7.34 -10.32 1 92.88 82 VAL B CA 1
ATOM 1983 C C . VAL B 1 82 ? -5.406 -6.355 -9.82 1 92.88 82 VAL B C 1
ATOM 1985 O O . VAL B 1 82 ? -4.211 -6.535 -10.078 1 92.88 82 VAL B O 1
ATOM 1988 N N . TYR B 1 83 ? -5.809 -5.457 -8.992 1 86.25 83 TYR B N 1
ATOM 1989 C CA . TYR B 1 83 ? -4.883 -4.379 -8.656 1 86.25 83 TYR B CA 1
ATOM 1990 C C . TYR B 1 83 ? -4.5 -4.426 -7.184 1 86.25 83 TYR B C 1
ATOM 1992 O O . TYR B 1 83 ? -3.541 -3.77 -6.766 1 86.25 83 TYR B O 1
ATOM 2000 N N . SER B 1 84 ? -5.227 -5.137 -6.469 1 89.38 84 SER B N 1
ATOM 2001 C CA . SER B 1 84 ? -4.902 -5.238 -5.047 1 89.38 84 SER B CA 1
ATOM 2002 C C . SER B 1 84 ? -5.18 -6.641 -4.516 1 89.38 84 SER B C 1
ATOM 2004 O O . SER B 1 84 ? -6.223 -7.227 -4.812 1 89.38 84 SER B O 1
ATOM 2006 N N . VAL B 1 85 ? -4.242 -7.141 -3.783 1 92.19 85 VAL B N 1
ATOM 2007 C CA . VAL B 1 85 ? -4.32 -8.438 -3.127 1 92.19 85 VAL B CA 1
ATOM 2008 C C . VAL B 1 85 ? -3.674 -8.367 -1.747 1 92.19 85 VAL B C 1
ATOM 2010 O O . VAL B 1 85 ? -2.555 -7.863 -1.605 1 92.19 85 VAL B O 1
ATOM 2013 N N . GLN B 1 86 ? -4.348 -8.891 -0.843 1 90.19 86 GLN B N 1
ATOM 2014 C CA . GLN B 1 86 ? -3.779 -8.844 0.499 1 90.19 86 GLN B CA 1
ATOM 2015 C C . GLN B 1 86 ? -4.113 -10.109 1.283 1 90.19 86 GLN B C 1
ATOM 2017 O O . GLN B 1 86 ? -5.242 -10.609 1.215 1 90.19 86 GLN B O 1
ATOM 2022 N N . PHE B 1 87 ? -3.135 -10.531 2.07 1 90.94 87 PHE B N 1
ATOM 2023 C CA . PHE B 1 87 ? -3.398 -11.578 3.055 1 90.94 87 PHE B CA 1
ATOM 2024 C C . PHE B 1 87 ? -4.109 -11 4.273 1 90.94 87 PHE B C 1
ATOM 2026 O O . PHE B 1 87 ? -3.857 -9.859 4.664 1 90.94 87 PHE B O 1
ATOM 2033 N N . SER B 1 88 ? -4.934 -11.875 4.812 1 90.06 88 SER B N 1
ATOM 2034 C CA . SER B 1 88 ? -5.41 -11.547 6.152 1 90.06 88 SER B CA 1
ATOM 2035 C C . SER B 1 88 ? -4.285 -11.617 7.176 1 90.06 88 SER B C 1
ATOM 2037 O O . SER B 1 88 ? -3.264 -12.266 6.938 1 90.06 88 SER B O 1
ATOM 2039 N N . PRO B 1 89 ? -4.465 -10.945 8.258 1 85.88 89 PRO B N 1
ATOM 2040 C CA . PRO B 1 89 ? -3.389 -10.883 9.25 1 85.88 89 PRO B CA 1
ATOM 2041 C C . PRO B 1 89 ? -2.965 -12.266 9.75 1 85.88 89 PRO B C 1
ATOM 2043 O O . PRO B 1 89 ? -1.804 -12.469 10.109 1 85.88 89 PRO B O 1
ATOM 2046 N N . ASP B 1 90 ? -3.865 -13.188 9.773 1 88.94 90 ASP B N 1
ATOM 2047 C CA . ASP B 1 90 ? -3.523 -14.531 10.242 1 88.94 90 ASP B CA 1
ATOM 2048 C C . ASP B 1 90 ? -3.023 -15.398 9.086 1 88.94 90 ASP B C 1
ATOM 2050 O O . ASP B 1 90 ? -2.65 -16.562 9.297 1 88.94 90 ASP B O 1
ATOM 2054 N N . GLY B 1 91 ? -3.094 -14.914 7.895 1 91.31 91 GLY B N 1
ATOM 2055 C CA . GLY B 1 91 ? -2.518 -15.578 6.734 1 91.31 91 GLY B CA 1
ATOM 2056 C C . GLY B 1 91 ? -3.41 -16.656 6.164 1 91.31 91 GLY B C 1
ATOM 2057 O O . GLY B 1 91 ? -3.004 -17.391 5.262 1 91.31 91 GLY B O 1
ATOM 2058 N N . ILE B 1 92 ? -4.629 -16.734 6.641 1 94.44 92 ILE B N 1
ATOM 2059 C CA . ILE B 1 92 ? -5.488 -17.859 6.281 1 94.44 92 ILE B CA 1
ATOM 2060 C C . ILE B 1 92 ? -6.383 -17.453 5.109 1 94.44 92 ILE B C 1
ATOM 2062 O O . ILE B 1 92 ? -6.898 -18.328 4.395 1 94.44 92 ILE B O 1
ATOM 2066 N N . ARG B 1 93 ? -6.582 -16.219 4.902 1 95.94 93 ARG B N 1
ATOM 2067 C CA . ARG B 1 93 ? -7.422 -15.719 3.822 1 95.94 93 ARG B CA 1
ATOM 2068 C C . ARG B 1 93 ? -6.672 -14.703 2.967 1 95.94 93 ARG B C 1
ATOM 2070 O O . ARG B 1 93 ? -5.656 -14.148 3.396 1 95.94 93 ARG B O 1
ATOM 2077 N N . ILE B 1 94 ? -7.16 -14.539 1.745 1 95.44 94 ILE B N 1
ATOM 2078 C CA . ILE B 1 94 ? -6.676 -13.523 0.814 1 95.44 94 ILE B CA 1
ATOM 2079 C C . ILE B 1 94 ? -7.855 -12.719 0.268 1 95.44 94 ILE B C 1
ATOM 2081 O O . ILE B 1 94 ? -8.906 -13.289 -0.053 1 95.44 94 ILE B O 1
ATOM 2085 N N . VAL B 1 95 ? -7.695 -11.438 0.19 1 95.19 95 VAL B N 1
ATOM 2086 C CA . VAL B 1 95 ? -8.711 -10.602 -0.448 1 95.19 95 VAL B CA 1
ATOM 2087 C C . VAL B 1 95 ? -8.125 -9.945 -1.699 1 95.19 95 VAL B C 1
ATOM 2089 O O . VAL B 1 95 ? -6.953 -9.562 -1.72 1 95.19 95 VAL B O 1
ATOM 2092 N N . SER B 1 96 ? -8.906 -9.852 -2.686 1 95.5 96 SER B N 1
ATOM 2093 C CA . SER B 1 96 ? -8.469 -9.242 -3.938 1 95.5 96 SER B CA 1
ATOM 2094 C C . SER B 1 96 ? -9.523 -8.281 -4.473 1 95.5 96 SER B C 1
ATOM 2096 O O . SER B 1 96 ? -10.727 -8.492 -4.281 1 95.5 96 SER B O 1
ATOM 2098 N N . ALA B 1 97 ? -9.031 -7.277 -5.098 1 94.25 97 ALA B N 1
ATOM 2099 C CA . ALA B 1 97 ? -9.867 -6.277 -5.758 1 94.25 97 ALA B CA 1
ATOM 2100 C C . ALA B 1 97 ? -9.547 -6.191 -7.246 1 94.25 97 ALA B C 1
ATOM 2102 O O . ALA B 1 97 ? -8.375 -6.266 -7.641 1 94.25 97 ALA B O 1
ATOM 2103 N N . SER B 1 98 ? -10.562 -6.016 -8 1 94.69 98 SER B N 1
ATOM 2104 C CA . SER B 1 98 ? -10.398 -6.027 -9.445 1 94.69 98 SER B CA 1
ATOM 2105 C C . SER B 1 98 ? -11.164 -4.883 -10.102 1 94.69 98 SER B C 1
ATOM 2107 O O . SER B 1 98 ? -12.109 -4.348 -9.516 1 94.69 98 SER B O 1
ATOM 2109 N N . PHE B 1 99 ? -10.75 -4.59 -11.273 1 93.81 99 PHE B N 1
ATOM 2110 C CA . PHE B 1 99 ? -11.445 -3.6 -12.086 1 93.81 99 PHE B CA 1
ATOM 2111 C C . PHE B 1 99 ? -12.781 -4.145 -12.586 1 93.81 99 PHE B C 1
ATOM 2113 O O . PHE B 1 99 ? -13.602 -3.395 -13.117 1 93.81 99 PHE B O 1
ATOM 2120 N N . ASP B 1 100 ? -13.055 -5.398 -12.391 1 96.06 100 ASP B N 1
ATOM 2121 C CA . ASP B 1 100 ? -14.352 -5.961 -12.758 1 96.06 100 ASP B CA 1
ATOM 2122 C C . ASP B 1 100 ? -15.414 -5.594 -11.727 1 96.06 100 ASP B C 1
ATOM 2124 O O . ASP B 1 100 ? -16.5 -6.184 -11.703 1 96.06 100 ASP B O 1
ATOM 2128 N N . LYS B 1 101 ? -15.102 -4.758 -10.805 1 95.38 101 LYS B N 1
ATOM 2129 C CA . LYS B 1 101 ? -15.992 -4.125 -9.828 1 95.38 101 LYS B CA 1
ATOM 2130 C C . LYS B 1 101 ? -16.219 -5.035 -8.625 1 95.38 101 LYS B C 1
ATOM 2132 O O . LYS B 1 101 ? -17.062 -4.742 -7.773 1 95.38 101 LYS B O 1
ATOM 2137 N N . THR B 1 102 ? -15.453 -6.051 -8.531 1 95.25 102 THR B N 1
ATOM 2138 C CA . THR B 1 102 ? -15.75 -7 -7.461 1 95.25 102 THR B CA 1
ATOM 2139 C C . THR B 1 102 ? -14.539 -7.176 -6.543 1 95.25 102 THR B C 1
ATOM 2141 O O . THR B 1 102 ? -13.414 -6.848 -6.926 1 95.25 102 THR B O 1
ATOM 2144 N N . ILE B 1 103 ? -14.891 -7.664 -5.383 1 96.81 103 ILE B N 1
ATOM 2145 C CA . ILE B 1 103 ? -13.922 -8.125 -4.398 1 96.81 103 ILE B CA 1
ATOM 2146 C C . ILE B 1 103 ? -14.133 -9.617 -4.125 1 96.81 103 ILE B C 1
ATOM 2148 O O . ILE B 1 103 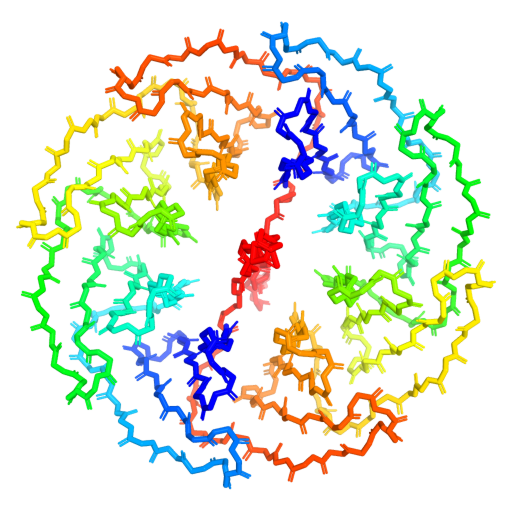? -15.266 -10.07 -3.984 1 96.81 103 ILE B O 1
ATOM 2152 N N . ARG B 1 104 ? -13.078 -10.305 -4.035 1 97.5 104 ARG B N 1
ATOM 2153 C CA . ARG B 1 104 ? -13.172 -11.727 -3.752 1 97.5 104 ARG B CA 1
ATOM 2154 C C . ARG B 1 104 ? -12.297 -12.109 -2.564 1 97.5 104 ARG B C 1
ATOM 2156 O O . ARG B 1 104 ? -11.188 -11.586 -2.412 1 97.5 104 ARG B O 1
ATOM 2163 N N . LEU B 1 105 ? -12.883 -12.961 -1.836 1 97.56 105 LEU B N 1
ATOM 2164 C CA . LEU B 1 105 ? -12.164 -13.547 -0.708 1 97.56 105 LEU B CA 1
ATOM 2165 C C . LEU B 1 105 ? -11.812 -15.008 -0.984 1 97.56 105 LEU B C 1
ATOM 2167 O O . LEU B 1 105 ? -12.656 -15.773 -1.443 1 97.56 105 LEU B O 1
ATOM 2171 N N . TRP B 1 106 ? -10.602 -15.352 -0.638 1 97.25 106 TRP B N 1
ATOM 2172 C CA . TRP B 1 106 ? -10.094 -16.688 -0.946 1 97.25 106 TRP B CA 1
ATOM 2173 C C . TRP B 1 106 ? -9.547 -17.359 0.306 1 97.25 106 TRP B C 1
ATOM 2175 O O . TRP B 1 106 ? -9.023 -16.703 1.203 1 97.25 106 TRP B O 1
ATOM 2185 N N . ASP B 1 107 ? -9.672 -18.688 0.266 1 96.31 107 ASP B N 1
ATOM 2186 C CA . ASP B 1 107 ? -8.914 -19.484 1.226 1 96.31 107 ASP B CA 1
ATOM 2187 C C . ASP B 1 107 ? -7.457 -19.625 0.793 1 96.31 107 ASP B C 1
ATOM 2189 O O . ASP B 1 107 ? -7.172 -20.125 -0.294 1 96.31 107 ASP B O 1
ATOM 2193 N N . ALA B 1 108 ? -6.527 -19.266 1.603 1 94.19 108 ALA B N 1
ATOM 2194 C CA . ALA B 1 108 ? -5.117 -19.188 1.224 1 94.19 108 ALA B CA 1
ATOM 2195 C C . ALA B 1 108 ? -4.508 -20.578 1.091 1 94.19 108 ALA B C 1
ATOM 2197 O O . ALA B 1 108 ? -3.475 -20.75 0.443 1 94.19 108 ALA B O 1
ATOM 2198 N N . SER B 1 109 ? -5.035 -21.5 1.754 1 92.56 109 SER B N 1
ATOM 2199 C CA . SER B 1 109 ? -4.488 -22.859 1.721 1 92.56 109 SER B CA 1
ATOM 2200 C C . SER B 1 109 ? -5 -23.625 0.508 1 92.56 109 SER B C 1
ATOM 2202 O O . SER B 1 109 ? -4.219 -24.25 -0.211 1 92.56 109 SER B O 1
ATOM 2204 N N . SER B 1 110 ? -6.289 -23.547 0.202 1 92.5 110 SER B N 1
ATOM 2205 C CA . SER B 1 110 ? -6.887 -24.344 -0.862 1 92.5 110 SER B CA 1
ATOM 2206 C C . SER B 1 110 ? -6.953 -23.562 -2.17 1 92.5 110 SER B C 1
ATOM 2208 O O . SER B 1 110 ? -7.059 -24.156 -3.248 1 92.5 110 SER B O 1
ATOM 2210 N N . GLY B 1 111 ? -6.977 -22.266 -2.037 1 92.44 111 GLY B N 1
ATOM 2211 C CA . GLY B 1 111 ? -7.141 -21.422 -3.205 1 92.44 111 GLY B CA 1
ATOM 2212 C C . GLY B 1 111 ? -8.586 -21.25 -3.627 1 92.44 111 GLY B C 1
ATOM 2213 O O . GLY B 1 111 ? -8.875 -20.641 -4.664 1 92.44 111 GLY B O 1
ATOM 2214 N N . LYS B 1 112 ? -9.477 -21.766 -2.867 1 95.12 112 LYS B N 1
ATOM 2215 C CA . LYS B 1 112 ? -10.891 -21.672 -3.215 1 95.12 112 LYS B CA 1
ATOM 2216 C C . LYS B 1 112 ? -11.477 -20.344 -2.773 1 95.12 112 LYS B C 1
ATOM 2218 O O . LYS B 1 112 ? -11.125 -19.812 -1.713 1 95.12 112 LYS B O 1
ATOM 2223 N N . GLN B 1 113 ? -12.367 -19.906 -3.584 1 96.19 113 GLN B N 1
ATOM 2224 C CA . GLN B 1 113 ? -13.07 -18.672 -3.223 1 96.19 113 GLN B CA 1
ATOM 2225 C C . GLN B 1 113 ? -14.039 -18.922 -2.068 1 96.19 113 GLN B C 1
ATOM 2227 O O . GLN B 1 113 ? -14.836 -19.859 -2.102 1 96.19 113 GLN B O 1
ATOM 2232 N N . ILE B 1 114 ? -14.062 -18.094 -1.07 1 96.31 114 ILE B N 1
ATOM 2233 C CA . ILE B 1 114 ? -14.898 -18.172 0.124 1 96.31 114 ILE B CA 1
ATOM 2234 C C . ILE B 1 114 ? -16.094 -17.234 -0.011 1 96.31 114 ILE B C 1
ATOM 2236 O O . ILE B 1 114 ? -17.219 -17.578 0.346 1 96.31 114 ILE B O 1
ATOM 2240 N N . GLN B 1 115 ? -15.812 -16.016 -0.39 1 94.31 115 GLN B N 1
ATOM 2241 C CA . GLN B 1 115 ? -16.859 -15 -0.52 1 94.31 115 GLN B CA 1
ATOM 2242 C C . GLN B 1 115 ? -16.656 -14.172 -1.788 1 94.31 115 GLN B C 1
ATOM 2244 O O . GLN B 1 115 ? -15.555 -14.117 -2.338 1 94.31 115 GLN B O 1
ATOM 2249 N N . PHE B 1 116 ? -17.688 -13.641 -2.199 1 93.81 116 PHE B N 1
ATOM 2250 C CA . PHE B 1 116 ? -17.797 -12.727 -3.328 1 93.81 116 PHE B CA 1
ATOM 2251 C C . PHE B 1 116 ? -18.5 -11.445 -2.918 1 93.81 116 PHE B C 1
ATOM 2253 O O . PHE B 1 116 ? -19.688 -11.461 -2.584 1 93.81 116 PHE B O 1
ATOM 2260 N N . LEU B 1 117 ? -17.766 -10.32 -2.867 1 94.75 117 LEU B N 1
ATOM 2261 C CA . LEU B 1 117 ? -18.297 -9.062 -2.373 1 94.75 117 LEU B CA 1
ATOM 2262 C C . LEU B 1 117 ? -18.656 -8.133 -3.529 1 94.75 117 LEU B C 1
ATOM 2264 O O . LEU B 1 117 ? -17.781 -7.609 -4.211 1 94.75 117 LEU B O 1
ATOM 2268 N N . GLU B 1 118 ? -19.938 -7.941 -3.639 1 92.25 118 GLU B N 1
ATOM 2269 C CA . GLU B 1 118 ? -20.469 -7.102 -4.707 1 92.25 118 GLU B CA 1
ATOM 2270 C C . GLU B 1 118 ? -21.156 -5.859 -4.141 1 92.25 118 GLU B C 1
ATOM 2272 O O . GLU B 1 118 ? -21.875 -5.941 -3.137 1 92.25 118 GLU B O 1
ATOM 2277 N N . GLY B 1 119 ? -20.938 -4.719 -4.762 1 92.25 119 GLY B N 1
ATOM 2278 C CA . GLY B 1 119 ? -21.578 -3.494 -4.309 1 92.25 119 GLY B CA 1
ATOM 2279 C C . GLY B 1 119 ? -21.047 -2.252 -4.996 1 92.25 119 GLY B C 1
ATOM 2280 O O . GLY B 1 119 ? -21.781 -1.291 -5.215 1 92.25 119 GLY B O 1
ATOM 2281 N N . HIS B 1 120 ? -19.781 -2.293 -5.289 1 94.38 120 HIS B N 1
ATOM 2282 C CA . HIS B 1 120 ? -19.203 -1.166 -6.016 1 94.38 120 HIS B CA 1
ATOM 2283 C C . HIS B 1 120 ? -19.766 -1.08 -7.434 1 94.38 120 HIS B C 1
ATOM 2285 O O . HIS B 1 120 ? -20.078 -2.104 -8.047 1 94.38 120 HIS B O 1
ATOM 2291 N N . SER B 1 121 ? -19.859 0.117 -7.988 1 94.69 121 SER B N 1
ATOM 2292 C CA . SER B 1 121 ? -20.375 0.312 -9.344 1 94.69 121 SER B CA 1
ATOM 2293 C C . SER B 1 121 ? -19.25 0.646 -10.312 1 94.69 121 SER B C 1
ATOM 2295 O O . SER B 1 121 ? -19.484 0.881 -11.5 1 94.69 121 SER B O 1
ATOM 2297 N N . GLY B 1 122 ? -18.047 0.784 -9.875 1 93.44 122 GLY B N 1
ATOM 2298 C CA . GLY B 1 122 ? -16.844 0.972 -10.656 1 93.44 122 GLY B CA 1
ATOM 2299 C C . GLY B 1 122 ? -15.711 0.047 -10.25 1 93.44 122 GLY B C 1
ATOM 2300 O O . GLY B 1 122 ? -15.828 -0.681 -9.258 1 93.44 122 GLY B O 1
ATOM 2301 N N . GLY B 1 123 ? -14.688 0.041 -11.047 1 92.56 123 GLY B N 1
ATOM 2302 C CA . GLY B 1 123 ? -13.539 -0.792 -10.727 1 92.56 123 GLY B CA 1
ATOM 2303 C C . GLY B 1 123 ? -13.008 -0.561 -9.328 1 92.56 123 GLY B C 1
ATOM 2304 O O . GLY B 1 123 ? -12.891 0.583 -8.883 1 92.56 123 GLY B O 1
ATOM 2305 N N . VAL B 1 124 ? -12.766 -1.63 -8.641 1 92.5 124 VAL B N 1
ATOM 2306 C CA . VAL B 1 124 ? -12.195 -1.549 -7.297 1 92.5 124 VAL B CA 1
ATOM 2307 C C . VAL B 1 124 ? -10.672 -1.481 -7.387 1 92.5 124 VAL B C 1
ATOM 2309 O O . VAL B 1 124 ? -10.039 -2.336 -8.016 1 92.5 124 VAL B O 1
ATOM 2312 N N . THR B 1 125 ? -10.062 -0.516 -6.734 1 86.25 125 THR B N 1
ATOM 2313 C CA . THR B 1 125 ? -8.648 -0.229 -6.93 1 86.25 125 THR B CA 1
ATOM 2314 C C . THR B 1 125 ? -7.832 -0.686 -5.723 1 86.25 125 THR B C 1
ATOM 2316 O O . THR B 1 125 ? -6.621 -0.893 -5.828 1 86.25 125 THR B O 1
ATOM 2319 N N . PHE B 1 126 ? -8.555 -0.805 -4.598 1 88.62 126 PHE B N 1
ATOM 2320 C CA . PHE B 1 126 ? -7.812 -1.143 -3.389 1 88.62 126 PHE B CA 1
ATOM 2321 C C . PHE B 1 126 ? -8.703 -1.877 -2.393 1 88.62 126 PHE B C 1
ATOM 2323 O O . PHE B 1 126 ? -9.891 -1.567 -2.266 1 88.62 126 PHE B O 1
ATOM 2330 N N . VAL B 1 127 ? -8.047 -2.777 -1.706 1 91.06 127 VAL B N 1
ATOM 2331 C CA . VAL B 1 127 ? -8.703 -3.492 -0.618 1 91.06 127 VAL B CA 1
ATOM 2332 C C . VAL B 1 127 ? -7.707 -3.758 0.506 1 91.06 127 VAL B C 1
ATOM 2334 O O . VAL B 1 127 ? -6.52 -3.986 0.252 1 91.06 127 VAL B O 1
ATOM 2337 N N . GLN B 1 128 ? -8.234 -3.762 1.685 1 88.31 128 GLN B N 1
ATOM 2338 C CA . GLN B 1 128 ? -7.391 -4.043 2.844 1 88.31 128 GLN B CA 1
ATOM 2339 C C . GLN B 1 128 ? -8.211 -4.641 3.984 1 88.31 128 GLN B C 1
ATOM 2341 O O . GLN B 1 128 ? -9.344 -4.227 4.223 1 88.31 128 GLN B O 1
ATOM 2346 N N . PHE B 1 129 ? -7.551 -5.547 4.719 1 88.56 129 PHE B N 1
ATOM 2347 C CA . PHE B 1 129 ? -8.133 -6.055 5.957 1 88.56 129 PHE B CA 1
ATOM 2348 C C . PHE B 1 129 ? -7.902 -5.078 7.102 1 88.56 129 PHE B C 1
ATOM 2350 O O . PHE B 1 129 ? -6.891 -4.375 7.133 1 88.56 129 PHE B O 1
ATOM 2357 N N . SER B 1 130 ? -8.914 -5.129 7.965 1 84.94 130 SER B N 1
ATOM 2358 C CA . SER B 1 130 ? -8.609 -4.555 9.273 1 84.94 130 SER B CA 1
ATOM 2359 C C . SER B 1 130 ? -7.574 -5.387 10.016 1 84.94 130 SER B C 1
ATOM 2361 O O . SER B 1 130 ? -7.32 -6.539 9.656 1 84.94 130 SER B O 1
ATOM 2363 N N . LEU B 1 131 ? -6.965 -4.852 11.023 1 81.31 131 LEU B N 1
ATOM 2364 C CA . LEU B 1 131 ? -5.863 -5.5 11.719 1 81.31 131 LEU B CA 1
ATOM 2365 C C . LEU B 1 131 ? -6.328 -6.789 12.391 1 81.31 131 LEU B C 1
ATOM 2367 O O . LEU B 1 131 ? -5.539 -7.719 12.562 1 81.31 131 LEU B O 1
ATOM 2371 N N . ASP B 1 132 ? -7.547 -6.82 12.812 1 84.06 132 ASP B N 1
ATOM 2372 C CA . ASP B 1 132 ? -8.047 -8.039 13.453 1 84.06 132 ASP B CA 1
ATOM 2373 C C . ASP B 1 132 ? -8.578 -9.023 12.414 1 84.06 132 ASP B C 1
ATOM 2375 O O . ASP B 1 132 ? -8.977 -10.141 12.75 1 84.06 132 ASP B O 1
ATOM 2379 N N . GLY B 1 133 ? -8.641 -8.617 11.188 1 88.12 133 GLY B N 1
ATOM 2380 C CA . GLY B 1 133 ? -9.008 -9.5 10.094 1 88.12 133 GLY B CA 1
ATOM 2381 C C . GLY B 1 133 ? -10.508 -9.672 9.945 1 88.12 133 GLY B C 1
ATOM 2382 O O . GLY B 1 133 ? -10.969 -10.484 9.141 1 88.12 133 GLY B O 1
ATOM 2383 N N . ASN B 1 134 ? -11.305 -8.867 10.703 1 91.62 134 ASN B N 1
ATOM 2384 C CA . ASN B 1 134 ? -12.742 -9.078 10.75 1 91.62 134 ASN B CA 1
ATOM 2385 C C . ASN B 1 134 ? -13.469 -8.195 9.734 1 91.62 134 ASN B C 1
ATOM 2387 O O . ASN B 1 134 ? -14.641 -8.422 9.43 1 91.62 134 ASN B O 1
ATOM 2391 N N . ARG B 1 135 ? -12.852 -7.227 9.25 1 93.12 135 ARG B N 1
ATOM 2392 C CA . ARG B 1 135 ? -13.445 -6.301 8.289 1 93.12 135 ARG B CA 1
ATOM 2393 C C . ARG B 1 135 ? -12.523 -6.078 7.098 1 93.12 135 ARG B C 1
ATOM 2395 O O . ARG B 1 135 ? -11.328 -6.383 7.164 1 93.12 135 ARG B O 1
ATOM 2402 N N . ILE B 1 136 ? -13.078 -5.629 6.027 1 92.31 136 ILE B N 1
ATOM 2403 C CA . ILE B 1 136 ? -12.367 -5.246 4.812 1 92.31 136 ILE B CA 1
ATOM 2404 C C . ILE B 1 136 ? -12.82 -3.859 4.367 1 92.31 136 ILE B C 1
ATOM 2406 O O . ILE B 1 136 ? -14.008 -3.541 4.406 1 92.31 136 ILE B O 1
ATOM 2410 N N . VAL B 1 137 ? -11.898 -3.062 3.98 1 91.69 137 VAL B N 1
ATOM 2411 C CA . VAL B 1 137 ? -12.227 -1.773 3.381 1 91.69 137 VAL B CA 1
ATOM 2412 C C . VAL B 1 137 ? -11.797 -1.76 1.916 1 91.69 137 VAL B C 1
ATOM 2414 O O . VAL B 1 137 ? -10.75 -2.322 1.566 1 91.69 137 VAL B O 1
ATOM 2417 N N . SER B 1 138 ? -12.578 -1.151 1.123 1 92.06 138 SER B N 1
ATOM 2418 C CA . SER B 1 138 ? -12.273 -1.064 -0.302 1 92.06 138 SER B CA 1
ATOM 2419 C C . SER B 1 138 ? -12.523 0.343 -0.835 1 92.06 138 SER B C 1
ATOM 2421 O O . SER B 1 138 ? -13.336 1.088 -0.279 1 92.06 138 SER B O 1
ATOM 2423 N N . SER B 1 139 ? -11.82 0.67 -1.828 1 91.06 139 SER B N 1
ATOM 2424 C CA . SER B 1 139 ? -12.039 1.905 -2.572 1 91.06 139 SER B CA 1
ATOM 2425 C C . SER B 1 139 ? -12.203 1.63 -4.062 1 91.06 139 SER B C 1
ATOM 2427 O O . SER B 1 139 ? -11.656 0.658 -4.586 1 91.06 139 SER B O 1
ATOM 2429 N N . SER B 1 140 ? -12.922 2.482 -4.68 1 90.19 140 SER B N 1
ATOM 2430 C CA . SER B 1 140 ? -13.305 2.236 -6.066 1 90.19 140 SER B CA 1
ATOM 2431 C C . SER B 1 140 ? -13.289 3.523 -6.883 1 90.19 140 SER B C 1
ATOM 2433 O O . SER B 1 140 ? -13.328 4.621 -6.324 1 90.19 140 SER B O 1
ATOM 2435 N N . PHE B 1 141 ? -13.281 3.33 -8.188 1 88.81 141 PHE B N 1
ATOM 2436 C CA . PHE B 1 141 ? -13.391 4.441 -9.125 1 88.81 141 PHE B CA 1
ATOM 2437 C C . PHE B 1 141 ? -14.758 5.102 -9.031 1 88.81 141 PHE B C 1
ATOM 2439 O O . PHE B 1 141 ? -14.961 6.195 -9.562 1 88.81 141 PHE B O 1
ATOM 2446 N N . ASP B 1 142 ? -15.727 4.484 -8.453 1 90.69 142 ASP B N 1
ATOM 2447 C CA . ASP B 1 142 ? -17.031 5.105 -8.273 1 90.69 142 ASP B CA 1
ATOM 2448 C C . ASP B 1 142 ? -17 6.133 -7.141 1 90.69 142 ASP B C 1
ATOM 2450 O O . ASP B 1 142 ? -18.031 6.652 -6.73 1 90.69 142 ASP B O 1
ATOM 2454 N N . LYS B 1 143 ? -15.875 6.371 -6.551 1 88.25 143 LYS B N 1
ATOM 2455 C CA . LYS B 1 143 ? -15.555 7.414 -5.578 1 88.25 143 LYS B CA 1
ATOM 2456 C C . LYS B 1 143 ? -16.141 7.078 -4.207 1 88.25 143 LYS B C 1
ATOM 2458 O O . LYS B 1 143 ? -16.375 7.977 -3.395 1 88.25 143 LYS B O 1
ATOM 2463 N N . THR B 1 144 ? -16.359 5.824 -3.988 1 89.69 144 THR B N 1
ATOM 2464 C CA . THR B 1 144 ? -16.875 5.418 -2.682 1 89.69 144 THR B CA 1
ATOM 2465 C C . THR B 1 144 ? -15.875 4.5 -1.979 1 89.69 144 THR B C 1
ATOM 2467 O O . THR B 1 144 ? -15.023 3.883 -2.627 1 89.69 144 THR B O 1
ATOM 2470 N N . ILE B 1 145 ? -16 4.539 -0.688 1 92.56 145 ILE B N 1
ATOM 2471 C CA . ILE B 1 145 ? -15.352 3.559 0.176 1 92.56 145 ILE B CA 1
ATOM 2472 C C . ILE B 1 145 ? -16.406 2.652 0.812 1 92.56 145 ILE B C 1
ATOM 2474 O O . ILE B 1 145 ? -17.469 3.123 1.24 1 92.56 145 ILE B O 1
ATOM 2478 N N . ARG B 1 146 ? -16.062 1.402 0.881 1 93.38 146 ARG B N 1
ATOM 2479 C CA . ARG B 1 146 ? -17.031 0.482 1.483 1 93.38 146 ARG B CA 1
ATOM 2480 C C . ARG B 1 146 ? -16.344 -0.417 2.514 1 93.38 146 ARG B C 1
ATOM 2482 O O . ARG B 1 146 ? -15.195 -0.801 2.344 1 93.38 146 ARG B O 1
ATOM 2489 N N . LEU B 1 147 ? -17.141 -0.637 3.482 1 94.69 147 LEU B N 1
ATOM 2490 C CA . LEU B 1 147 ? -16.734 -1.54 4.555 1 94.69 147 LEU B CA 1
ATOM 2491 C C . LEU B 1 147 ? -17.516 -2.852 4.484 1 94.69 147 LEU B C 1
ATOM 2493 O O . LEU B 1 147 ? -18.734 -2.85 4.297 1 94.69 147 LEU B O 1
ATOM 2497 N N . TRP B 1 148 ? -16.766 -3.924 4.676 1 94.94 148 TRP B N 1
ATOM 2498 C CA . TRP B 1 148 ? -17.359 -5.25 4.555 1 94.94 148 TRP B CA 1
ATOM 2499 C C . TRP B 1 148 ? -17.062 -6.094 5.789 1 94.94 148 TRP B C 1
ATOM 2501 O O . TRP B 1 148 ? -16 -5.965 6.398 1 94.94 148 TRP B O 1
ATOM 2511 N N . ASP B 1 149 ? -18.031 -6.949 6.047 1 94.62 149 ASP B N 1
ATOM 2512 C CA . ASP B 1 149 ? -17.75 -8.031 6.988 1 94.62 149 ASP B CA 1
ATOM 2513 C C . ASP B 1 149 ? -16.906 -9.125 6.332 1 94.62 149 ASP B C 1
ATOM 2515 O O . ASP B 1 149 ? -17.328 -9.711 5.324 1 94.62 149 ASP B O 1
ATOM 2519 N N . ALA B 1 150 ? -15.805 -9.492 6.871 1 94.12 150 ALA B N 1
ATOM 2520 C CA . ALA B 1 150 ? -14.836 -10.375 6.227 1 94.12 150 ALA B CA 1
ATOM 2521 C C . ALA B 1 150 ? -15.266 -11.836 6.332 1 94.12 150 ALA B C 1
ATOM 2523 O O . ALA B 1 150 ? -14.633 -12.719 5.75 1 94.12 150 ALA B O 1
ATOM 2524 N N . PHE B 1 151 ? -16.219 -12.133 7.113 1 92.94 151 PHE B N 1
ATOM 2525 C CA . PHE B 1 151 ? -16.672 -13.508 7.266 1 92.94 151 PHE B CA 1
ATOM 2526 C C . PHE B 1 151 ? -17.906 -13.766 6.41 1 92.94 151 PHE B C 1
ATOM 2528 O O . PHE B 1 151 ? -17.953 -14.719 5.633 1 92.94 151 PHE B O 1
ATOM 2535 N N . SER B 1 152 ? -18.875 -12.859 6.426 1 93.06 152 SER B N 1
ATOM 2536 C CA . SER B 1 152 ? -20.125 -13.07 5.703 1 93.06 152 SER B CA 1
ATOM 2537 C C . SER B 1 152 ? -20.047 -12.531 4.281 1 93.06 152 SER B C 1
ATOM 2539 O O . SER B 1 152 ? -20.828 -12.922 3.414 1 93.06 152 SER B O 1
ATOM 2541 N N . GLY B 1 153 ? -19.172 -11.562 4.098 1 92.88 153 GLY B N 1
ATOM 2542 C CA . GLY B 1 153 ? -19.047 -10.906 2.807 1 92.88 153 GLY B CA 1
ATOM 2543 C C . GLY B 1 153 ? -20.062 -9.797 2.611 1 92.88 153 GLY B C 1
ATOM 2544 O O . GLY B 1 153 ? -20.141 -9.203 1.536 1 92.88 153 GLY B O 1
ATOM 2545 N N . LYS B 1 154 ? -20.812 -9.484 3.633 1 94.44 154 LYS B N 1
ATOM 2546 C CA . LYS B 1 154 ? -21.844 -8.445 3.518 1 94.44 154 LYS B CA 1
ATOM 2547 C C . LYS B 1 154 ? -21.25 -7.062 3.744 1 94.44 154 LYS B C 1
ATOM 2549 O O . LYS B 1 154 ? -20.375 -6.887 4.59 1 94.44 154 LYS B O 1
ATOM 2554 N N . GLN B 1 155 ? -21.812 -6.195 3.049 1 94.62 155 GLN B N 1
ATOM 2555 C CA . GLN B 1 155 ? -21.422 -4.809 3.25 1 94.62 155 GLN B CA 1
ATOM 2556 C C . GLN B 1 155 ? -21.938 -4.27 4.582 1 94.62 155 GLN B C 1
ATOM 2558 O O . GLN B 1 155 ? -23.109 -4.441 4.91 1 94.62 155 GLN B O 1
ATOM 2563 N N . ILE B 1 156 ? -21.125 -3.648 5.34 1 92.25 156 ILE B N 1
ATOM 2564 C CA . ILE B 1 156 ? -21.469 -3.047 6.621 1 92.25 156 ILE B CA 1
ATOM 2565 C C . ILE B 1 156 ? -21.875 -1.591 6.414 1 92.25 156 ILE B C 1
ATOM 2567 O O . ILE B 1 156 ? -22.938 -1.163 6.891 1 92.25 156 ILE B O 1
ATOM 2571 N N . GLN B 1 157 ? -21.031 -0.86 5.758 1 90.56 157 GLN B N 1
ATOM 2572 C CA . GLN B 1 157 ? -21.266 0.567 5.555 1 90.56 157 GLN B CA 1
ATOM 2573 C C . GLN B 1 157 ? -20.719 1.021 4.203 1 90.56 157 GLN B C 1
ATOM 2575 O O . GLN B 1 157 ? -19.844 0.368 3.631 1 90.56 157 GLN B O 1
ATOM 2580 N N . SER B 1 158 ? -21.266 2.061 3.699 1 90.69 158 SER B N 1
ATOM 2581 C CA . SER B 1 158 ? -20.703 2.826 2.59 1 90.69 158 SER B CA 1
ATOM 2582 C C . SER B 1 158 ? -20.281 4.219 3.037 1 90.69 158 SER B C 1
ATOM 2584 O O . SER B 1 158 ? -21.078 4.957 3.627 1 90.69 158 SER B O 1
ATOM 2586 N N . LEU B 1 159 ? -19.094 4.516 2.863 1 90.25 159 LEU B N 1
ATOM 2587 C CA . LEU B 1 159 ? -18.547 5.828 3.197 1 90.25 159 LEU B CA 1
ATOM 2588 C C . LEU B 1 159 ? -18.516 6.73 1.968 1 90.25 159 LEU B C 1
ATOM 2590 O O . LEU B 1 159 ? -17.641 6.578 1.103 1 90.25 159 LEU B O 1
ATOM 2594 N N . GLU B 1 160 ? -19.391 7.648 1.989 1 88.69 160 GLU B N 1
ATOM 2595 C CA . GLU B 1 160 ? -19.594 8.516 0.832 1 88.69 160 GLU B CA 1
ATOM 2596 C C . GLU B 1 160 ? -19.297 9.969 1.178 1 88.69 160 GLU B C 1
ATOM 2598 O O . GLU B 1 160 ? -19.578 10.422 2.289 1 88.69 160 GLU B O 1
ATOM 2603 N N . GLY B 1 161 ? -18.703 10.695 0.196 1 86.81 161 GLY B N 1
ATOM 2604 C CA . GLY B 1 161 ? -18.422 12.102 0.436 1 86.81 161 GLY B CA 1
ATOM 2605 C C . GLY B 1 161 ? -17.328 12.656 -0.463 1 86.81 161 GLY B C 1
ATOM 2606 O O . GLY B 1 161 ? -17.328 13.852 -0.786 1 86.81 161 GLY B O 1
ATOM 2607 N N . HIS B 1 162 ? -16.453 11.82 -0.812 1 87.56 162 HIS B N 1
ATOM 2608 C CA . HIS B 1 162 ? -15.422 12.266 -1.753 1 87.56 162 HIS B CA 1
ATOM 2609 C C . HIS B 1 162 ? -16.031 12.594 -3.113 1 87.56 162 HIS B C 1
ATOM 2611 O O . HIS B 1 162 ? -16.953 11.906 -3.568 1 87.56 162 HIS B O 1
ATOM 2617 N N . SER B 1 163 ? -15.5 13.641 -3.703 1 87.5 163 SER B N 1
ATOM 2618 C CA . SER B 1 163 ? -16.016 14.023 -5.016 1 87.5 163 SER B CA 1
ATOM 2619 C C . SER B 1 163 ? -15 13.711 -6.113 1 87.5 163 SER B C 1
ATOM 2621 O O . SER B 1 163 ? -15.281 13.914 -7.297 1 87.5 163 SER B O 1
ATOM 2623 N N . GLY B 1 164 ? -13.836 13.234 -5.762 1 84.69 164 GLY B N 1
ATOM 2624 C CA . GLY B 1 164 ? -12.789 12.797 -6.676 1 84.69 164 GLY B CA 1
ATOM 2625 C C . GLY B 1 164 ? -12.336 11.367 -6.426 1 84.69 164 GLY B C 1
ATOM 2626 O O . GLY B 1 164 ? -12.844 10.703 -5.52 1 84.69 164 GLY B O 1
ATOM 2627 N N . SER B 1 165 ? -11.461 11.023 -7.285 1 83.44 165 SER B N 1
ATOM 2628 C CA . SER B 1 165 ? -10.922 9.672 -7.129 1 83.44 165 SER B CA 1
ATOM 2629 C C . SER B 1 165 ? -10.258 9.492 -5.77 1 83.44 165 SER B C 1
ATOM 2631 O O . SER B 1 165 ? -9.648 10.43 -5.246 1 83.44 165 SER B O 1
ATOM 2633 N N . ILE B 1 166 ? -10.477 8.359 -5.281 1 81.06 166 ILE B N 1
ATOM 2634 C CA . ILE B 1 166 ? -9.867 7.996 -4.008 1 81.06 166 ILE B CA 1
ATOM 2635 C C . ILE B 1 166 ? -8.57 7.23 -4.258 1 81.06 166 ILE B C 1
ATOM 2637 O O . ILE B 1 166 ? -8.547 6.273 -5.039 1 81.06 166 ILE B O 1
ATOM 2641 N N . TYR B 1 167 ? -7.492 7.805 -3.709 1 66.5 167 TYR B N 1
ATOM 2642 C CA . TYR B 1 167 ? -6.207 7.129 -3.846 1 66.5 167 TYR B CA 1
ATOM 2643 C C . TYR B 1 167 ? -5.91 6.27 -2.623 1 66.5 167 TYR B C 1
ATOM 2645 O O . TYR B 1 167 ? -6.242 6.645 -1.497 1 66.5 167 TYR B O 1
ATOM 2653 N N . SER B 1 168 ? -5.996 5.18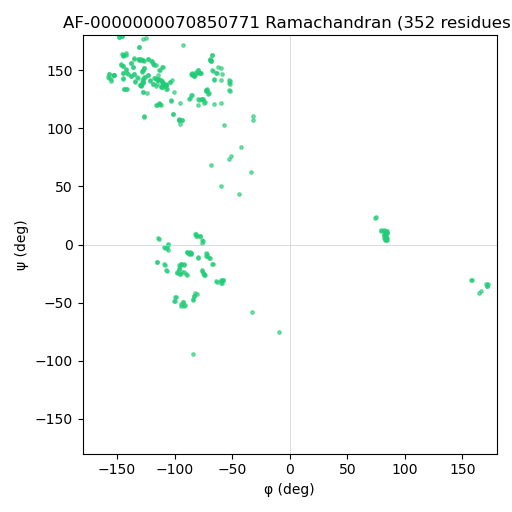8 -2.586 1 56.5 168 SER B N 1
ATOM 2654 C CA . SER B 1 168 ? -5.645 4.395 -1.413 1 56.5 168 SER B CA 1
ATOM 2655 C C . SER B 1 168 ? -4.152 4.09 -1.38 1 56.5 168 SER B C 1
ATOM 2657 O O . SER B 1 168 ? -3.506 4.23 -0.339 1 56.5 168 SER B O 1
ATOM 2659 N N . VAL B 1 169 ? -3.799 3.068 -1.847 1 49.47 169 VAL B N 1
ATOM 2660 C CA . VAL B 1 169 ? -2.432 2.559 -1.855 1 49.47 169 VAL B CA 1
ATOM 2661 C C . VAL B 1 169 ? -1.732 2.975 -3.146 1 49.47 169 VAL B C 1
ATOM 2663 O O . VAL B 1 169 ? -2.385 3.383 -4.109 1 49.47 169 VAL B O 1
ATOM 2666 N N . GLN B 1 170 ? -0.323 2.66 -3.119 1 43.88 170 GLN B N 1
ATOM 2667 C CA . GLN B 1 170 ? 0.814 2.92 -3.996 1 43.88 170 GLN B CA 1
ATOM 2668 C C . GLN B 1 170 ? 0.451 2.668 -5.457 1 43.88 170 GLN B C 1
ATOM 2670 O O . GLN B 1 170 ? 0.339 1.517 -5.887 1 43.88 170 GLN B O 1
ATOM 2675 N N . PHE B 1 171 ? -0.715 3.127 -5.852 1 38.59 171 PHE B N 1
ATOM 2676 C CA . PHE B 1 171 ? -0.83 2.818 -7.273 1 38.59 171 PHE B CA 1
ATOM 2677 C C . PHE B 1 171 ? 0.329 3.424 -8.055 1 38.59 171 PHE B C 1
ATOM 2679 O O . PHE B 1 171 ? 0.811 4.508 -7.719 1 38.59 171 PHE B O 1
ATOM 2686 N N . SER B 1 172 ? 1.346 2.564 -8.438 1 33.44 172 SER B N 1
ATOM 2687 C CA . SER B 1 172 ? 2.227 3.041 -9.5 1 33.44 172 SER B CA 1
ATOM 2688 C C . SER B 1 172 ? 1.435 3.73 -10.609 1 33.44 172 SER B C 1
ATOM 2690 O O . SER B 1 172 ? 0.477 3.162 -11.141 1 33.44 172 SER B O 1
ATOM 2692 N N . LEU B 1 173 ? 1.09 5.082 -10.453 1 30.45 173 LEU B N 1
ATOM 2693 C CA . LEU B 1 173 ? 0.571 5.816 -11.602 1 30.45 173 LEU B CA 1
ATOM 2694 C C . LEU B 1 173 ? 1.176 5.289 -12.898 1 30.45 173 LEU B C 1
ATOM 2696 O O . LEU B 1 173 ? 2.389 5.09 -12.992 1 30.45 173 LEU B O 1
ATOM 2700 N N . ASP B 1 174 ? 0.51 4.59 -13.719 1 28.84 174 ASP B N 1
ATOM 2701 C CA . ASP B 1 174 ? 0.868 4.348 -15.109 1 28.84 174 ASP B CA 1
ATOM 2702 C C . ASP B 1 174 ? 1.601 5.547 -15.703 1 28.84 174 ASP B C 1
ATOM 2704 O O . ASP B 1 174 ? 1.326 6.691 -15.344 1 28.84 174 ASP B O 1
ATOM 2708 N N . GLY B 1 175 ? 2.943 5.578 -16.062 1 28.14 175 GLY B N 1
ATOM 2709 C CA . GLY B 1 175 ? 3.623 6.344 -17.094 1 28.14 175 GLY B CA 1
ATOM 2710 C C . GLY B 1 175 ? 2.668 7.055 -18.031 1 28.14 175 GLY B C 1
ATOM 2711 O O . GLY B 1 175 ? 2.906 8.203 -18.406 1 28.14 175 GLY B O 1
ATOM 2712 N N . ASN B 1 176 ? 1.983 6.426 -18.984 1 22.97 176 ASN B N 1
ATOM 2713 C CA . ASN B 1 176 ? 1.364 7.07 -20.141 1 22.97 176 ASN B CA 1
ATOM 2714 C C . ASN B 1 176 ? 0.194 7.957 -19.734 1 22.97 176 ASN B C 1
ATOM 2716 O O . ASN B 1 176 ? -0.802 7.469 -19.188 1 22.97 176 ASN B O 1
ATOM 2720 N N . ARG B 1 177 ? -0.183 9.07 -19.109 1 22.77 177 ARG B N 1
ATOM 2721 C CA . ARG B 1 177 ? -1.163 9.664 -20.016 1 22.77 177 ARG B CA 1
ATOM 2722 C C . ARG B 1 177 ? -0.803 9.391 -21.469 1 22.77 177 ARG B C 1
ATOM 2724 O O . ARG B 1 177 ? 0.255 9.812 -21.938 1 22.77 177 ARG B O 1
ATOM 2731 N N . ILE B 1 178 ? -0.701 8.273 -22.109 1 16.92 178 ILE B N 1
ATOM 2732 C CA . ILE B 1 178 ? -0.839 8.453 -23.547 1 16.92 178 ILE B CA 1
ATOM 2733 C C . ILE B 1 178 ? -2.068 9.305 -23.844 1 16.92 178 ILE B C 1
ATOM 2735 O O . ILE B 1 178 ? -3.18 8.969 -23.422 1 16.92 178 ILE B O 1
#